Protein AF-A0A6L4NBI7-F1 (afdb_monomer_lite)

Foldseek 3Di:
DDDPPDDPDPVVVVVVVVVVLVVLVVVLVCCQPPDPPHHDPDPVNVVSVVVSVVSVVVVVVPVVDPVVVVVVVVVVVVVVVVVVVVQVVLLVLVVVLVVVVVVVVVVLPVDDDDDDDDPPDPPPDDGDDPVVLVVLLPVLHDAPQLVVQLVVVVVVCVVVPHDCPDSSSSSVSSSVSSVVLVVLLVVCVVPDALLVLVVLVVLVVDVFDFPVVLQVSVVVVCVVVVVPCVPPDSCNNCVSCVVSQQWDDDDRTIHGDSSVVVSNVVCVVSVPDSPGHD

Radius of gyration: 40.5 Å; chains: 1; bounding box: 88×51×112 Å

Secondary structure (DSSP, 8-state):
----------HHHHHHHHHHHHHHHHHHHHHHHHSSSTT---HHHHHHHHHHHHHHHHHHHHTS-HHHHHHHHHHHHHHHHHHHHHHHHHHHHHHHHHHHHHHHHHHT-SS------------------HHHHHHHHHHH---HHHHHHHHHHHHHHHHTT----SHHHHHHHHHHHHHHHHHHHHHHHHH--HHHHHHHHHHHTTT-EEHHHHHHHHHHHHHHTHHHHTT--HHHHHHHHHHTTSEEEETTEEEE-HHHHHHHHHHHHTT--S----

Sequence (278 aa):
MENMENNPKNWFVRILIILFCLGIASMIFFNFFCVEPYGEFKNGIFFLLSILLILVLAESFDNFSIGKIVSIKREIKNKEKENKKLEQRNTELISHIISITNTQTQKQQSTNIFGDYYSDKPNVLQPVNNDTVQELIDRIGNSVVIADIENNIKKELVEKGFDITGETTKVLLRHLAGSQLLLTFEKINIAIFGSQIRLLRLLNSSDGISEEDVSQYYSKVRLQFSEILNSWELGDYLSFLYSSMLIIKQDNNIYITNLGVEYLVWITKNRIKEDKPL

Structure (mmCIF, N/CA/C/O backbone):
data_AF-A0A6L4NBI7-F1
#
_entry.id   AF-A0A6L4NBI7-F1
#
loop_
_atom_site.group_PDB
_atom_site.id
_atom_site.type_symbol
_atom_site.label_atom_id
_atom_site.label_alt_id
_atom_site.label_comp_id
_atom_site.label_asym_id
_atom_site.label_entity_id
_atom_site.label_seq_id
_atom_site.pdbx_PDB_ins_code
_atom_site.Cartn_x
_atom_site.Cartn_y
_atom_site.Cartn_z
_atom_site.occupancy
_atom_site.B_iso_or_equiv
_atom_site.auth_seq_id
_atom_site.auth_comp_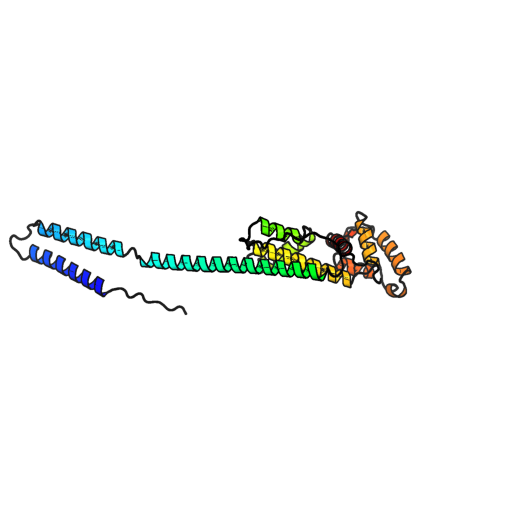id
_atom_site.auth_asym_id
_atom_site.auth_atom_id
_atom_site.pdbx_PDB_model_num
ATOM 1 N N . MET A 1 1 ? -4.385 -5.162 42.323 1.00 37.44 1 MET A N 1
ATOM 2 C CA . MET A 1 1 ? -4.673 -5.088 43.770 1.00 37.44 1 MET A CA 1
ATOM 3 C C . MET A 1 1 ? -5.837 -4.132 43.929 1.00 37.44 1 MET A C 1
ATOM 5 O O . MET A 1 1 ? -5.634 -2.927 43.928 1.00 37.44 1 MET A O 1
ATOM 9 N N . GLU A 1 2 ? -7.054 -4.665 43.893 1.00 33.56 2 GLU A N 1
ATOM 10 C CA . GLU A 1 2 ? -8.288 -3.878 43.881 1.00 33.56 2 GLU A CA 1
ATOM 11 C C . GLU A 1 2 ? -8.908 -3.943 45.280 1.00 33.56 2 GLU A C 1
ATOM 13 O O . GLU A 1 2 ? -9.121 -5.027 45.826 1.00 33.56 2 GLU A O 1
ATOM 18 N N . ASN A 1 3 ? -9.072 -2.771 45.896 1.00 40.22 3 ASN A N 1
ATOM 19 C CA . ASN A 1 3 ? -9.545 -2.606 47.267 1.00 40.22 3 ASN A CA 1
ATOM 20 C C . ASN A 1 3 ? -10.989 -3.106 47.401 1.00 40.22 3 ASN A C 1
ATOM 22 O O . ASN A 1 3 ? -11.902 -2.554 46.789 1.00 40.22 3 ASN A O 1
ATOM 26 N N . MET A 1 4 ? -11.189 -4.125 48.241 1.00 37.78 4 MET A N 1
ATOM 27 C CA . MET A 1 4 ? -12.508 -4.594 48.663 1.00 37.78 4 MET A CA 1
ATOM 28 C C . MET A 1 4 ? -13.178 -3.537 49.550 1.00 37.78 4 MET A C 1
ATOM 30 O O . MET A 1 4 ? -12.840 -3.378 50.723 1.00 37.78 4 MET A O 1
ATOM 34 N N . GLU A 1 5 ? -14.145 -2.818 48.987 1.00 41.00 5 GLU A N 1
ATOM 35 C CA . GLU A 1 5 ? -15.033 -1.922 49.722 1.00 41.00 5 GLU A CA 1
ATOM 36 C C . GLU A 1 5 ? -16.068 -2.777 50.479 1.00 41.00 5 GLU A C 1
ATOM 38 O O . GLU A 1 5 ? -17.069 -3.246 49.932 1.00 41.00 5 GLU A O 1
ATOM 43 N N . ASN A 1 6 ? -15.771 -3.058 51.749 1.00 44.59 6 ASN A N 1
ATOM 44 C CA . ASN A 1 6 ? -16.651 -3.782 52.662 1.00 44.59 6 ASN A CA 1
ATOM 45 C C . ASN A 1 6 ? -17.901 -2.944 52.958 1.00 44.59 6 ASN A C 1
ATOM 47 O O . ASN A 1 6 ? -17.877 -2.051 53.802 1.00 44.59 6 ASN A O 1
ATOM 51 N N . ASN A 1 7 ? -19.011 -3.254 52.288 1.00 47.47 7 ASN A N 1
ATOM 52 C CA . ASN A 1 7 ? -20.326 -2.729 52.642 1.00 47.47 7 ASN A CA 1
ATOM 53 C C . ASN A 1 7 ? -20.710 -3.262 54.041 1.00 47.47 7 ASN A C 1
ATOM 55 O O . ASN A 1 7 ? -20.820 -4.486 54.198 1.00 47.47 7 ASN A O 1
ATOM 59 N N . PRO A 1 8 ? -20.882 -2.413 55.073 1.00 44.66 8 PRO A N 1
ATOM 60 C CA . PRO A 1 8 ? -21.197 -2.892 56.408 1.00 44.66 8 PRO A CA 1
ATOM 61 C C . PRO A 1 8 ? -22.601 -3.498 56.385 1.00 44.66 8 PRO A C 1
ATOM 63 O O . PRO A 1 8 ? -23.610 -2.803 56.300 1.00 44.66 8 PRO A O 1
ATOM 66 N N . LYS A 1 9 ? -22.680 -4.833 56.446 1.00 56.50 9 LYS A N 1
ATOM 67 C CA . LYS A 1 9 ? -23.935 -5.529 56.746 1.00 56.50 9 LYS A CA 1
ATOM 68 C C . LYS A 1 9 ? -24.475 -4.929 58.044 1.00 56.50 9 LYS A C 1
ATOM 70 O O . LYS A 1 9 ? -23.827 -5.066 59.079 1.00 56.50 9 LYS A O 1
ATOM 75 N N . ASN A 1 10 ? -25.652 -4.302 57.995 1.00 63.38 10 ASN A N 1
ATOM 76 C CA . ASN A 1 10 ? -26.334 -3.729 59.159 1.00 63.38 10 ASN A CA 1
ATOM 77 C C . ASN A 1 10 ? -26.850 -4.845 60.084 1.00 63.38 10 ASN A C 1
ATOM 79 O O . ASN A 1 10 ? -28.045 -5.113 60.191 1.00 63.38 10 ASN A O 1
ATOM 83 N N . TRP A 1 11 ? -25.912 -5.530 60.737 1.00 60.50 11 TRP A N 1
ATOM 84 C CA . TRP A 1 11 ? -26.135 -6.647 61.650 1.00 60.50 11 TRP A CA 1
ATOM 85 C C . TRP A 1 11 ? -26.993 -6.222 62.847 1.00 60.50 11 TRP A C 1
ATOM 87 O O . TRP A 1 11 ? -27.793 -7.006 63.338 1.00 60.50 11 TRP A O 1
ATOM 97 N N . PHE A 1 12 ? -26.910 -4.945 63.230 1.00 56.78 12 PHE A N 1
ATOM 98 C CA . PHE A 1 12 ? -27.717 -4.339 64.284 1.00 56.78 12 PHE A CA 1
ATOM 99 C C . PHE A 1 12 ? -29.227 -4.434 64.017 1.00 56.78 12 PHE A C 1
ATOM 101 O O . PHE A 1 12 ? -29.963 -4.944 64.856 1.00 56.78 12 PHE A O 1
ATOM 108 N N . VAL A 1 13 ? -29.687 -4.009 62.834 1.00 64.56 13 VAL A N 1
ATOM 109 C CA . VAL A 1 13 ? -31.120 -4.030 62.480 1.00 64.56 13 VAL A CA 1
ATOM 110 C C . VAL A 1 13 ? -31.623 -5.470 62.389 1.00 64.56 13 VAL A C 1
ATOM 112 O O . VAL A 1 13 ? -32.683 -5.795 62.914 1.00 64.56 13 VAL A O 1
ATOM 115 N N . ARG A 1 14 ? -30.811 -6.364 61.812 1.00 67.25 14 ARG A N 1
ATOM 116 C CA . ARG A 1 14 ? -31.143 -7.791 61.704 1.00 67.25 14 ARG A CA 1
ATOM 117 C C . ARG A 1 14 ? -31.246 -8.478 63.062 1.00 67.25 14 ARG A C 1
ATOM 119 O O . ARG A 1 14 ? -32.161 -9.267 63.266 1.00 67.25 14 ARG A O 1
ATOM 126 N N . ILE A 1 15 ? -30.364 -8.157 64.006 1.00 72.81 15 ILE A N 1
ATOM 127 C CA . ILE A 1 15 ? -30.465 -8.663 65.382 1.00 72.81 15 ILE A CA 1
ATOM 128 C C . ILE A 1 15 ? -31.703 -8.132 66.074 1.00 72.81 15 ILE A C 1
ATOM 130 O O . ILE A 1 15 ? -32.391 -8.903 66.735 1.00 72.81 15 ILE A O 1
ATOM 134 N N . LEU A 1 16 ? -31.990 -6.838 65.923 1.00 68.25 16 LEU A N 1
ATOM 135 C CA . LEU A 1 16 ? -33.144 -6.214 66.558 1.00 68.25 16 LEU A CA 1
ATOM 136 C C . LEU A 1 16 ? -34.450 -6.883 66.099 1.00 68.25 16 LEU A C 1
ATOM 138 O O . LEU A 1 16 ? -35.310 -7.182 66.922 1.00 68.25 16 LEU A O 1
ATOM 142 N N . ILE A 1 17 ? -34.557 -7.191 64.802 1.00 69.75 17 ILE A N 1
ATOM 143 C CA . ILE A 1 17 ? -35.707 -7.890 64.215 1.00 69.75 17 ILE A CA 1
ATOM 144 C C . ILE A 1 17 ? -35.772 -9.351 64.685 1.00 69.75 17 ILE A C 1
ATOM 146 O O . ILE A 1 17 ? -36.840 -9.803 65.088 1.00 69.75 17 ILE A O 1
ATOM 150 N N . ILE A 1 18 ? -34.650 -10.086 64.701 1.00 76.00 18 ILE A N 1
ATOM 151 C CA . ILE A 1 18 ? -34.609 -11.471 65.211 1.00 76.00 18 ILE A CA 1
ATOM 152 C C . ILE A 1 18 ? -35.047 -11.523 66.679 1.00 76.00 18 ILE A C 1
ATOM 154 O O . ILE A 1 18 ? -35.844 -12.383 67.053 1.00 76.00 18 ILE A O 1
ATOM 158 N N . LEU A 1 19 ? -34.564 -10.588 67.499 1.00 77.38 19 LEU A N 1
ATOM 159 C CA . LEU A 1 19 ? -34.913 -10.476 68.913 1.00 77.38 19 LEU A CA 1
ATOM 160 C C . LEU A 1 19 ? -36.401 -10.147 69.093 1.00 77.38 19 LEU A C 1
ATOM 162 O O . LEU A 1 19 ? -37.063 -10.740 69.943 1.00 77.38 19 LEU A O 1
ATOM 166 N N . PHE A 1 20 ? -36.950 -9.269 68.253 1.00 73.25 20 PHE A N 1
ATOM 167 C CA . PHE A 1 20 ? -38.371 -8.932 68.256 1.00 73.25 20 PHE A CA 1
ATOM 168 C C . PHE A 1 20 ? -39.257 -10.123 67.847 1.00 73.25 20 PHE A C 1
ATOM 170 O O . PHE A 1 20 ? -40.235 -10.423 68.531 1.00 73.25 20 PHE A O 1
ATOM 177 N N . CYS A 1 21 ? -38.877 -10.869 66.804 1.00 75.88 21 CYS A N 1
ATOM 178 C CA . CYS A 1 21 ? -39.560 -12.101 66.395 1.00 75.88 21 CYS A CA 1
ATOM 179 C C . CYS A 1 21 ? -39.515 -13.179 67.490 1.00 75.88 21 CYS A C 1
ATOM 181 O O . CYS A 1 21 ? -40.529 -13.825 67.755 1.00 75.88 21 CYS A O 1
ATOM 183 N N . LEU A 1 22 ? -38.372 -13.342 68.166 1.00 81.31 22 LEU A N 1
ATOM 184 C CA . LEU A 1 22 ? -38.234 -14.222 69.334 1.00 81.31 22 LEU A CA 1
ATOM 185 C C . LEU A 1 22 ? -39.155 -13.793 70.483 1.00 81.31 22 LEU A C 1
ATOM 187 O O . LEU A 1 22 ? -39.782 -14.644 71.110 1.00 81.31 22 LEU A O 1
ATOM 191 N N . GLY A 1 23 ? -39.281 -12.488 70.730 1.00 77.25 23 GLY A N 1
ATOM 192 C CA . GLY A 1 23 ? -40.196 -11.935 71.730 1.00 77.25 23 GLY A CA 1
ATOM 193 C C . GLY A 1 23 ? -41.664 -12.240 71.422 1.00 77.25 23 GLY A C 1
ATOM 194 O O . GLY A 1 23 ? -42.388 -12.710 72.297 1.00 77.25 23 GLY A O 1
ATOM 195 N N . ILE A 1 24 ? -42.088 -12.051 70.169 1.00 77.12 24 ILE A N 1
ATOM 196 C CA . ILE A 1 24 ? -43.448 -12.371 69.704 1.00 77.12 24 ILE A CA 1
ATOM 197 C C . ILE A 1 24 ? -43.722 -13.876 69.825 1.00 77.12 24 ILE A C 1
ATOM 199 O O . ILE A 1 24 ? -44.752 -14.268 70.371 1.00 77.12 24 ILE A O 1
ATOM 203 N N . ALA A 1 25 ? -42.796 -14.729 69.379 1.00 79.06 25 ALA A N 1
ATOM 204 C CA . ALA A 1 25 ? -42.935 -16.181 69.486 1.00 79.06 25 ALA A CA 1
ATOM 205 C C . ALA A 1 25 ? -43.009 -16.650 70.951 1.00 79.06 25 ALA A C 1
ATOM 207 O O . ALA A 1 25 ? -43.851 -17.481 71.290 1.00 79.06 25 ALA A O 1
ATOM 208 N N . SER A 1 26 ? -42.182 -16.073 71.828 1.00 80.56 26 SER A N 1
ATOM 209 C CA . SER A 1 26 ? -42.206 -16.329 73.272 1.00 80.56 26 SER A CA 1
ATOM 210 C C . SER A 1 26 ? -43.532 -15.895 73.909 1.00 80.56 26 SER A C 1
ATOM 212 O O . SER A 1 26 ? -44.104 -16.628 74.712 1.00 80.56 26 SER A O 1
ATOM 214 N N . MET A 1 27 ? -44.083 -14.750 73.496 1.00 73.31 27 MET A N 1
ATOM 215 C CA . MET A 1 27 ? -45.377 -14.257 73.976 1.00 73.31 27 MET A CA 1
ATOM 216 C C . MET A 1 27 ? -46.539 -15.164 73.545 1.00 73.31 27 MET A C 1
ATOM 218 O O . MET A 1 27 ? -47.430 -15.433 74.351 1.00 73.31 27 MET A O 1
ATOM 222 N N . ILE A 1 28 ? -46.516 -15.677 72.308 1.00 75.56 28 ILE A N 1
ATOM 223 C CA . ILE A 1 28 ? -47.482 -16.682 71.831 1.00 75.56 28 ILE A CA 1
ATOM 224 C C . ILE A 1 28 ? -47.342 -17.971 72.649 1.00 75.56 28 ILE A C 1
ATOM 226 O O . ILE A 1 28 ? -48.344 -18.504 73.117 1.00 75.56 28 ILE A O 1
ATOM 230 N N . PHE A 1 29 ? -46.111 -18.447 72.863 1.00 77.31 29 PHE A N 1
ATOM 231 C CA . PHE A 1 29 ? -45.833 -19.664 73.626 1.00 77.31 29 PHE A CA 1
ATOM 232 C C . PHE A 1 29 ? -46.322 -19.558 75.078 1.00 77.31 29 PHE A C 1
ATOM 234 O O . PHE A 1 29 ? -47.023 -20.443 75.561 1.00 77.31 29 PHE A O 1
ATOM 241 N N . PHE A 1 30 ? -46.026 -18.448 75.758 1.00 75.12 30 PHE A N 1
ATOM 242 C CA . PHE A 1 30 ? -46.463 -18.210 77.134 1.00 75.12 30 PHE A CA 1
ATOM 243 C C . PHE A 1 30 ? -47.991 -18.115 77.250 1.00 75.12 30 PHE A C 1
ATOM 245 O O . PHE A 1 30 ? -48.577 -18.695 78.161 1.00 75.12 30 PHE A O 1
ATOM 252 N N . ASN A 1 31 ? -48.651 -17.435 76.307 1.00 71.69 31 ASN A N 1
ATOM 253 C CA . ASN A 1 31 ? -50.113 -17.336 76.277 1.00 71.69 31 ASN A CA 1
ATOM 254 C C . ASN A 1 31 ? -50.770 -18.708 76.042 1.00 71.69 31 ASN A C 1
ATOM 256 O O . ASN A 1 31 ? -51.773 -19.022 76.670 1.00 71.69 31 ASN A O 1
ATOM 260 N N . PHE A 1 32 ? -50.171 -19.551 75.197 1.00 71.88 32 PHE A N 1
ATOM 261 C CA . PHE A 1 32 ? -50.716 -20.867 74.864 1.00 71.88 32 PHE A CA 1
ATOM 262 C C . PHE A 1 32 ? -50.526 -21.916 75.977 1.00 71.88 32 PHE A C 1
ATOM 264 O O . PHE A 1 32 ? -51.411 -22.744 76.184 1.00 71.88 32 PHE A O 1
ATOM 271 N N . PHE A 1 33 ? -49.393 -21.891 76.695 1.00 70.19 33 PHE A N 1
ATOM 272 C CA . PHE A 1 33 ? -49.036 -22.917 77.690 1.00 70.19 33 PHE A CA 1
ATOM 273 C C . PHE A 1 33 ? -49.269 -22.523 79.157 1.00 70.19 33 PHE A C 1
ATOM 275 O O . PHE A 1 33 ? -49.427 -23.416 79.985 1.00 70.19 33 PHE A O 1
ATOM 282 N N . CYS A 1 34 ? -49.276 -21.233 79.513 1.00 67.19 34 CYS A N 1
ATOM 283 C CA . CYS A 1 34 ? -49.300 -20.801 80.921 1.00 67.19 34 CYS A CA 1
ATOM 284 C C . CYS A 1 34 ? -50.599 -20.108 81.364 1.00 67.19 34 CYS A C 1
ATOM 286 O O . CYS A 1 34 ? -50.717 -19.782 82.543 1.00 67.19 34 CYS A O 1
ATOM 288 N N . VAL A 1 35 ? -51.562 -19.877 80.465 1.00 67.00 35 VAL A N 1
ATOM 289 C CA . VAL A 1 35 ? -52.796 -19.132 80.770 1.00 67.00 35 VAL A CA 1
ATOM 290 C C . VAL A 1 35 ? -54.026 -20.008 80.509 1.00 67.00 35 VAL A C 1
ATOM 292 O O . VAL A 1 35 ? -54.205 -20.510 79.404 1.00 67.00 35 VAL A O 1
ATOM 295 N N . GLU A 1 36 ? -54.887 -20.182 81.518 1.00 58.25 36 GLU A N 1
ATOM 296 C CA . GLU A 1 36 ? -56.183 -20.863 81.374 1.00 58.25 36 GLU A CA 1
ATOM 297 C C . GLU A 1 36 ? -57.192 -19.991 80.586 1.00 58.25 36 GLU A C 1
ATOM 299 O O . GLU A 1 36 ? -57.248 -18.773 80.800 1.00 58.25 36 GLU A O 1
ATOM 304 N N . PRO A 1 37 ? -58.033 -20.562 79.700 1.00 56.81 37 PRO A N 1
ATOM 305 C CA . PRO A 1 37 ? -58.093 -21.966 79.297 1.00 56.81 37 PRO A CA 1
ATOM 306 C C . PRO A 1 37 ? -56.953 -22.337 78.338 1.00 56.81 37 PRO A C 1
ATOM 308 O O . PRO A 1 37 ? -56.681 -21.643 77.357 1.00 56.81 37 PRO A O 1
ATOM 311 N N . TYR A 1 38 ? -56.303 -23.463 78.628 1.00 59.66 38 TYR A N 1
ATOM 312 C CA . TYR A 1 38 ? -55.180 -23.969 77.849 1.00 59.66 38 TYR A CA 1
ATOM 313 C C . TYR A 1 38 ? -55.605 -24.276 76.406 1.00 59.66 38 TYR A C 1
ATOM 315 O O . TYR A 1 38 ? -56.534 -25.049 76.174 1.00 59.66 38 TYR A O 1
ATOM 323 N N . GLY A 1 39 ? -54.899 -23.697 75.433 1.00 59.41 39 GLY A N 1
ATOM 324 C CA . GLY A 1 39 ? -55.040 -24.055 74.020 1.00 59.41 39 GLY A CA 1
ATOM 325 C C . GLY A 1 39 ? -56.206 -23.423 73.247 1.00 59.41 39 GLY A C 1
ATOM 326 O O . GLY A 1 39 ? -56.445 -23.829 72.109 1.00 59.41 39 GLY A O 1
ATOM 327 N N . GLU A 1 40 ? -56.919 -22.427 73.784 1.00 63.81 40 GLU A N 1
ATOM 328 C CA . GLU A 1 40 ? -57.908 -21.692 72.982 1.00 63.81 40 GLU A CA 1
ATOM 329 C C . GLU A 1 40 ? -57.230 -20.719 72.004 1.00 63.81 40 GLU A C 1
ATOM 331 O O . GLU A 1 40 ? -56.538 -19.774 72.396 1.00 63.81 40 GLU A O 1
ATOM 336 N N . PHE A 1 41 ? -57.478 -20.907 70.704 1.00 65.38 41 PHE A N 1
ATOM 337 C CA . PHE A 1 41 ? -57.068 -19.970 69.657 1.00 65.38 41 PHE A CA 1
ATOM 338 C C . PHE A 1 41 ? -57.877 -18.671 69.747 1.00 65.38 41 PHE A C 1
ATOM 340 O O . PHE A 1 41 ? -58.843 -18.455 69.018 1.00 65.38 41 PHE A O 1
ATOM 347 N N . LYS A 1 42 ? -57.477 -17.773 70.648 1.00 72.38 42 LYS A N 1
ATOM 348 C CA . LYS A 1 42 ? -58.037 -16.419 70.718 1.00 72.38 42 LYS A CA 1
ATOM 349 C C . LYS A 1 42 ? -57.666 -15.642 69.451 1.00 72.38 42 LYS A C 1
ATOM 351 O O . LYS A 1 42 ? -56.530 -15.723 68.981 1.00 72.38 42 LYS A O 1
ATOM 356 N N . ASN A 1 43 ? -58.582 -14.805 68.953 1.00 72.31 43 ASN A N 1
ATOM 357 C CA . ASN A 1 43 ? -58.372 -13.955 67.765 1.00 72.31 43 ASN A CA 1
ATOM 358 C C . ASN A 1 43 ? -57.060 -13.141 67.804 1.00 72.31 43 ASN A C 1
ATOM 360 O O . ASN A 1 43 ? -56.471 -12.867 66.759 1.00 72.31 43 ASN A O 1
ATOM 364 N N . GLY A 1 44 ? -56.563 -12.791 68.997 1.00 75.75 44 GLY A N 1
ATOM 365 C CA . GLY A 1 44 ? -55.284 -12.093 69.165 1.00 75.75 44 GLY A CA 1
ATOM 366 C C . GLY A 1 44 ? -54.059 -12.878 68.673 1.00 75.75 44 GLY A C 1
ATOM 367 O O . GLY A 1 44 ? -53.125 -12.270 68.155 1.00 75.75 44 GLY A O 1
ATOM 368 N N . ILE A 1 45 ? -54.067 -14.215 68.759 1.00 76.50 45 ILE A N 1
ATOM 369 C CA . ILE A 1 45 ? -52.962 -15.067 68.282 1.00 76.50 45 ILE A CA 1
ATOM 370 C C . ILE A 1 45 ? -52.907 -15.055 66.747 1.00 76.50 45 ILE A C 1
ATOM 372 O O . ILE A 1 45 ? -51.825 -14.944 66.173 1.00 76.50 45 ILE A O 1
ATOM 376 N N . PHE A 1 46 ? -54.065 -15.086 66.075 1.00 77.44 46 PHE A N 1
ATOM 377 C CA . PHE A 1 46 ? -54.151 -15.010 64.611 1.00 77.44 46 PHE A CA 1
ATOM 378 C C . PHE A 1 46 ? -53.633 -13.669 64.068 1.00 77.44 46 PHE A C 1
ATOM 380 O O . PHE A 1 46 ? -52.916 -13.627 63.064 1.00 77.44 46 PHE A O 1
ATOM 387 N N . PHE A 1 47 ? -53.942 -12.572 64.766 1.00 78.12 47 PHE A N 1
ATOM 388 C CA . PHE A 1 47 ? -53.422 -11.246 64.435 1.00 78.12 47 PHE A CA 1
ATOM 389 C C . PHE A 1 47 ? -51.893 -11.181 64.580 1.00 78.12 47 PHE A C 1
ATOM 391 O O . PHE A 1 47 ? -51.209 -10.703 63.675 1.00 78.12 47 PHE A O 1
ATOM 398 N N . LEU A 1 48 ? -51.341 -11.741 65.665 1.00 76.75 48 LEU A N 1
ATOM 399 C CA . LEU A 1 48 ? -49.891 -11.815 65.881 1.00 76.75 48 LEU A CA 1
ATOM 400 C C . LEU A 1 48 ? -49.176 -12.625 64.787 1.00 76.75 48 LEU A C 1
ATOM 402 O O . LEU A 1 48 ? -48.126 -12.216 64.294 1.00 76.75 48 LEU A O 1
ATOM 406 N N . LEU A 1 49 ? -49.754 -13.760 64.387 1.00 77.31 49 LEU A N 1
ATOM 407 C CA . LEU A 1 49 ? -49.176 -14.650 63.377 1.00 77.31 49 LEU A CA 1
ATOM 408 C C . LEU A 1 49 ? -49.224 -14.026 61.971 1.00 77.31 49 LEU A C 1
ATOM 410 O O . LEU A 1 49 ? -48.281 -14.174 61.195 1.00 77.31 49 LEU A O 1
ATOM 414 N N . SER A 1 50 ? -50.274 -13.252 61.677 1.00 78.44 50 SER A N 1
ATOM 415 C CA . SER A 1 50 ? -50.386 -12.465 60.440 1.00 78.44 50 SER A CA 1
ATOM 416 C C . SER A 1 50 ? -49.345 -11.344 60.377 1.00 78.44 50 SER A C 1
ATOM 418 O O . SER A 1 50 ? -48.722 -11.145 59.336 1.00 78.44 50 SER A O 1
ATOM 420 N N . ILE A 1 51 ? -49.094 -10.652 61.496 1.00 78.88 51 ILE A N 1
ATOM 421 C CA . ILE A 1 51 ? -48.024 -9.647 61.588 1.00 78.88 51 ILE A CA 1
ATOM 422 C C . ILE A 1 51 ? -46.654 -10.294 61.369 1.00 78.88 51 ILE A C 1
ATOM 424 O O . ILE A 1 51 ? -45.863 -9.763 60.594 1.00 78.88 51 ILE A O 1
ATOM 428 N N . LEU A 1 52 ? -46.385 -11.448 61.990 1.00 79.56 52 LEU A N 1
ATOM 429 C CA . LEU A 1 52 ? -45.131 -12.187 61.809 1.00 79.56 52 LEU A CA 1
ATOM 430 C C . LEU A 1 52 ? -44.903 -12.553 60.333 1.00 79.56 52 LEU A C 1
ATOM 432 O O . LEU A 1 52 ? -43.808 -12.351 59.810 1.00 79.56 52 LEU A O 1
ATOM 436 N N . LEU A 1 53 ? -45.942 -13.042 59.649 1.00 77.56 53 LEU A N 1
ATOM 437 C CA . LEU A 1 53 ? -45.885 -13.391 58.229 1.00 77.56 53 LEU A CA 1
ATOM 438 C C . LEU A 1 53 ? -45.546 -12.170 57.358 1.00 77.56 53 LEU A C 1
ATOM 440 O O . LEU A 1 53 ? -44.657 -12.247 56.511 1.00 77.56 53 LEU A O 1
ATOM 444 N N . ILE A 1 54 ? -46.217 -11.036 57.593 1.00 79.88 54 ILE A N 1
ATOM 445 C CA . ILE A 1 54 ? -45.966 -9.776 56.874 1.00 79.88 54 ILE A CA 1
ATOM 446 C C . ILE A 1 54 ? -44.525 -9.297 57.099 1.00 79.88 54 ILE A C 1
ATOM 448 O O . ILE A 1 54 ? -43.877 -8.841 56.160 1.00 79.88 54 ILE A O 1
ATOM 452 N N . LEU A 1 55 ? -43.997 -9.445 58.315 1.00 73.19 55 LEU A N 1
ATOM 453 C CA . LEU A 1 55 ? -42.634 -9.043 58.675 1.00 73.19 55 LEU A CA 1
ATOM 454 C C . LEU A 1 55 ? -41.570 -9.905 57.976 1.00 73.19 55 LEU A C 1
ATOM 456 O O . LEU A 1 55 ? -40.587 -9.380 57.456 1.00 73.19 55 LEU A O 1
ATOM 460 N N . VAL A 1 56 ? -41.793 -11.220 57.905 1.00 72.44 56 VAL A N 1
ATOM 461 C CA . VAL A 1 56 ? -40.919 -12.151 57.170 1.00 72.44 56 VAL A CA 1
ATOM 462 C C . VAL A 1 56 ? -40.951 -11.865 55.664 1.00 72.44 56 VAL A C 1
ATOM 464 O O . VAL A 1 56 ? -39.907 -11.864 55.010 1.00 72.44 56 VAL A O 1
ATOM 467 N N . LEU A 1 57 ? -42.133 -11.573 55.113 1.00 67.25 57 LEU A N 1
ATOM 468 C CA . LEU A 1 57 ? -42.288 -11.159 53.718 1.00 67.25 57 LEU A CA 1
ATOM 469 C C . LEU A 1 57 ? -41.554 -9.840 53.440 1.00 67.25 57 LEU A C 1
ATOM 471 O O . LEU A 1 57 ? -40.842 -9.756 52.440 1.00 67.25 57 LEU A O 1
ATOM 475 N N . ALA A 1 58 ? -41.648 -8.850 54.330 1.00 69.94 58 ALA A N 1
ATOM 476 C CA . ALA A 1 58 ? -40.955 -7.570 54.186 1.00 69.94 58 ALA A CA 1
ATOM 477 C C . ALA A 1 58 ? -39.420 -7.729 54.111 1.00 69.94 58 ALA A C 1
ATOM 479 O O . ALA A 1 58 ? -38.800 -7.169 53.209 1.00 69.94 58 ALA A O 1
ATOM 480 N N . GLU A 1 59 ? -38.813 -8.571 54.959 1.00 66.94 59 GLU A N 1
ATOM 481 C CA . GLU A 1 59 ? -37.367 -8.868 54.892 1.00 66.94 59 GLU A CA 1
ATOM 482 C C . GLU A 1 59 ? -36.986 -9.575 53.577 1.00 66.94 59 GLU A C 1
ATOM 484 O O . GLU A 1 59 ? -35.931 -9.312 52.994 1.00 66.94 59 GLU A O 1
ATOM 489 N N . SER A 1 60 ? -37.849 -10.465 53.072 1.00 62.81 60 SER A N 1
ATOM 490 C CA . SER A 1 60 ? -37.593 -11.169 51.808 1.00 62.81 60 SER A CA 1
ATOM 491 C C . SER A 1 60 ? -37.597 -10.232 50.591 1.00 62.81 60 SER A C 1
ATOM 493 O O . SER A 1 60 ? -36.823 -10.450 49.655 1.00 62.81 60 SER A O 1
ATOM 495 N N . PHE A 1 61 ? -38.402 -9.162 50.628 1.00 57.34 61 PHE A N 1
ATOM 496 C CA . PHE A 1 61 ? -38.477 -8.148 49.574 1.00 57.34 61 PHE A CA 1
ATOM 497 C C . PHE A 1 61 ? -37.299 -7.162 49.614 1.00 57.34 61 PHE A C 1
ATOM 499 O O . PHE A 1 61 ? -36.740 -6.857 48.560 1.00 57.34 61 PHE A O 1
ATOM 506 N N . ASP A 1 62 ? -36.839 -6.738 50.796 1.00 58.19 62 ASP A N 1
ATOM 507 C CA . ASP A 1 62 ? -35.658 -5.861 50.930 1.00 58.19 62 ASP A CA 1
ATOM 508 C C . ASP A 1 62 ? -34.345 -6.550 50.503 1.00 58.19 62 ASP A C 1
ATOM 510 O O . ASP A 1 62 ? -33.365 -5.901 50.117 1.00 58.19 62 ASP A O 1
ATOM 514 N N . ASN A 1 63 ? -34.326 -7.887 50.483 1.00 54.25 63 ASN A N 1
ATOM 515 C CA . ASN A 1 63 ? -33.203 -8.674 49.976 1.00 54.25 63 ASN A CA 1
ATOM 516 C C . ASN A 1 63 ? -33.094 -8.651 48.432 1.00 54.25 63 ASN A C 1
ATOM 518 O O . ASN A 1 63 ? -32.075 -9.077 47.874 1.00 54.25 63 ASN A O 1
ATOM 522 N N . PHE A 1 64 ? -34.083 -8.084 47.722 1.00 52.78 64 PHE A N 1
ATOM 523 C CA . PHE A 1 64 ? -33.990 -7.717 46.304 1.00 52.78 64 PHE A CA 1
ATOM 524 C C . PHE A 1 64 ? -33.182 -6.414 46.158 1.00 52.78 64 PHE A C 1
ATOM 526 O O . PHE A 1 64 ? -33.647 -5.350 45.769 1.00 52.78 64 PHE A O 1
ATOM 533 N N . SER A 1 65 ? -31.921 -6.525 46.566 1.00 58.75 65 SER A N 1
ATOM 534 C CA . SER A 1 65 ? -30.941 -5.469 46.810 1.00 58.75 65 SER A CA 1
ATOM 535 C C . SER A 1 65 ? -30.959 -4.292 45.817 1.00 58.75 65 SER A C 1
ATOM 537 O O . SER A 1 65 ? -30.372 -4.355 44.736 1.00 58.75 65 SER A O 1
ATOM 539 N N . ILE A 1 66 ? -31.497 -3.156 46.269 1.00 58.97 66 ILE A N 1
ATOM 540 C CA . ILE A 1 66 ? -31.354 -1.815 45.666 1.00 58.97 66 ILE A CA 1
ATOM 541 C C . ILE A 1 66 ? -29.887 -1.508 45.296 1.00 58.97 66 ILE A C 1
ATOM 543 O O . ILE A 1 66 ? -29.608 -0.869 44.281 1.00 58.97 66 ILE A O 1
ATOM 547 N N . GLY A 1 67 ? -28.926 -2.042 46.059 1.00 62.78 67 GLY A N 1
ATOM 548 C CA . GLY A 1 67 ? -27.492 -1.932 45.777 1.00 62.78 67 GLY A CA 1
ATOM 549 C C . GLY A 1 67 ? -27.053 -2.516 44.426 1.00 62.78 67 GLY A C 1
ATOM 550 O O . GLY A 1 67 ? -26.202 -1.915 43.775 1.00 62.78 67 GLY A O 1
ATOM 551 N N . LYS A 1 68 ? -27.661 -3.619 43.954 1.00 63.47 68 LYS A N 1
ATOM 552 C CA . LYS A 1 68 ? -27.360 -4.187 42.624 1.00 63.47 68 LYS A CA 1
ATOM 553 C C . LYS A 1 68 ? -27.826 -3.264 41.499 1.00 63.47 68 LYS A C 1
ATOM 555 O O . LYS A 1 68 ? -27.142 -3.117 40.494 1.00 63.47 68 LYS A O 1
ATOM 560 N N . ILE A 1 69 ? -28.963 -2.593 41.677 1.00 71.06 69 ILE A N 1
ATOM 561 C CA . ILE A 1 69 ? -29.486 -1.633 40.694 1.00 71.06 69 ILE A CA 1
ATOM 562 C C . ILE A 1 69 ? -28.562 -0.410 40.613 1.00 71.06 69 ILE A C 1
ATOM 564 O O . ILE A 1 69 ? -28.237 0.060 39.523 1.00 71.06 69 ILE A O 1
ATOM 568 N N . VAL A 1 70 ? -28.080 0.080 41.760 1.00 74.12 70 VAL A N 1
ATOM 569 C CA . VAL A 1 70 ? -27.135 1.206 41.820 1.00 74.12 70 VAL A CA 1
ATOM 570 C C . VAL A 1 70 ? -25.774 0.836 41.221 1.00 74.12 70 VAL A C 1
ATOM 572 O O . VAL A 1 70 ? -25.210 1.637 40.472 1.00 74.12 70 VAL A O 1
ATOM 575 N N . SER A 1 71 ? -25.256 -0.367 41.490 1.00 77.31 71 SER A N 1
ATOM 576 C CA . SER A 1 71 ? -23.977 -0.817 40.927 1.00 77.31 71 SER A CA 1
ATOM 577 C C . SER A 1 71 ? -24.054 -0.997 39.411 1.00 77.31 71 SER A C 1
ATOM 579 O O . SER A 1 71 ? -23.188 -0.488 38.704 1.00 77.31 71 SER A O 1
ATOM 581 N N . ILE A 1 72 ? -25.125 -1.612 38.899 1.00 80.12 72 ILE A N 1
ATOM 582 C CA . ILE A 1 72 ? -25.369 -1.756 37.455 1.00 80.12 72 ILE A CA 1
ATOM 583 C C . ILE A 1 72 ? -25.481 -0.378 36.795 1.00 80.12 72 ILE A C 1
ATOM 585 O O . ILE A 1 72 ? -24.856 -0.127 35.767 1.00 80.12 72 ILE A O 1
ATOM 589 N N . LYS A 1 73 ? -26.209 0.563 37.409 1.00 78.38 73 LYS A N 1
ATOM 590 C CA . LYS A 1 73 ? -26.328 1.935 36.895 1.00 78.38 73 LYS A CA 1
ATOM 591 C C . LYS A 1 73 ? -24.972 2.645 36.825 1.00 78.38 73 LYS A C 1
ATOM 593 O O . LYS A 1 73 ? -24.713 3.381 35.873 1.00 78.38 73 LYS A O 1
ATOM 598 N N . ARG A 1 74 ? -24.099 2.428 37.815 1.00 82.88 74 ARG A N 1
ATOM 599 C CA . ARG A 1 74 ? -22.732 2.971 37.825 1.00 82.88 74 ARG A CA 1
ATOM 600 C C . ARG A 1 74 ? -21.864 2.329 36.740 1.00 82.88 74 ARG A C 1
ATOM 602 O O . ARG A 1 74 ? -21.145 3.053 36.057 1.00 82.88 74 ARG A O 1
ATOM 609 N N . GLU A 1 75 ? -21.960 1.015 36.549 1.00 88.00 75 GLU A N 1
ATOM 610 C CA . GLU A 1 75 ? -21.219 0.293 35.508 1.00 88.00 75 GLU A CA 1
ATOM 611 C C . GLU A 1 75 ? -21.644 0.729 34.099 1.00 88.00 75 GLU A C 1
ATOM 613 O O . GLU A 1 75 ? -20.789 1.048 33.275 1.00 88.00 75 GLU A O 1
ATOM 618 N N . ILE A 1 76 ? -22.952 0.850 33.846 1.00 85.94 76 ILE A N 1
ATOM 619 C CA . ILE A 1 76 ? -23.492 1.354 32.574 1.00 85.94 76 ILE A CA 1
ATOM 620 C C . ILE A 1 76 ? -22.979 2.770 32.298 1.00 85.94 76 ILE A C 1
ATOM 622 O O . ILE A 1 76 ? -22.487 3.041 31.206 1.00 85.94 76 ILE A O 1
ATOM 626 N N . LYS A 1 77 ? -23.016 3.662 33.297 1.00 90.81 77 LYS A N 1
ATOM 627 C CA . LYS A 1 77 ? -22.522 5.039 33.150 1.00 90.81 77 LYS A CA 1
ATOM 628 C C . LYS A 1 77 ? -21.020 5.093 32.845 1.00 90.81 77 LYS A C 1
ATOM 630 O O . LYS A 1 77 ? -20.580 5.939 32.069 1.00 90.81 77 LYS A O 1
ATOM 635 N N . ASN A 1 78 ? -20.233 4.207 33.454 1.00 90.50 78 ASN A N 1
ATOM 636 C CA . ASN A 1 78 ? -18.802 4.107 33.176 1.00 90.50 78 ASN A CA 1
ATOM 637 C C . ASN A 1 78 ? -18.543 3.601 31.750 1.00 90.50 78 ASN A C 1
ATOM 639 O O . ASN A 1 78 ? -17.769 4.234 31.033 1.00 90.50 78 ASN A O 1
ATOM 643 N N . LYS A 1 79 ? -19.235 2.538 31.314 1.00 89.81 79 LYS A N 1
ATOM 644 C CA . LYS A 1 79 ? -19.130 2.015 29.941 1.00 89.81 79 LYS A CA 1
ATOM 645 C C . LYS A 1 79 ? -19.567 3.042 28.897 1.00 89.81 79 LYS A C 1
ATOM 647 O O . LYS A 1 79 ? -18.892 3.205 27.888 1.00 89.81 79 LYS A O 1
ATOM 652 N N . GLU A 1 80 ? -20.636 3.795 29.153 1.00 89.31 80 GLU A N 1
ATOM 653 C CA . GLU A 1 80 ? -21.078 4.874 28.259 1.00 89.31 80 GLU A CA 1
ATOM 654 C C . GLU A 1 80 ? -20.011 5.975 28.133 1.00 89.31 80 GLU A C 1
ATOM 656 O O . GLU A 1 80 ? -19.747 6.478 27.040 1.00 89.31 80 GLU A O 1
ATOM 661 N N . LYS A 1 81 ? -19.348 6.329 29.242 1.00 90.44 81 LYS A N 1
ATOM 662 C CA . LYS A 1 81 ? -18.258 7.313 29.244 1.00 90.44 81 LYS A CA 1
ATOM 663 C C . LYS A 1 81 ? -17.032 6.819 28.472 1.00 90.44 81 LYS A C 1
ATOM 665 O O . LYS A 1 81 ? -16.423 7.608 27.750 1.00 90.44 81 LYS A O 1
ATOM 670 N N . GLU A 1 82 ? -16.659 5.550 28.624 1.00 84.56 82 GLU A N 1
ATOM 671 C CA . GLU A 1 82 ? -15.579 4.949 27.834 1.00 84.56 82 GLU A CA 1
ATOM 672 C C . GLU A 1 82 ? -15.922 4.915 26.348 1.00 84.56 82 GLU A C 1
ATOM 674 O O . GLU A 1 82 ? -15.088 5.316 25.539 1.00 84.56 82 GLU A O 1
ATOM 679 N N . ASN A 1 83 ? -17.153 4.545 25.992 1.00 82.44 83 ASN A N 1
ATOM 680 C CA . ASN A 1 83 ? -17.580 4.501 24.598 1.00 82.44 83 ASN A CA 1
ATOM 681 C C . ASN A 1 83 ? -17.539 5.895 23.947 1.00 82.44 83 ASN A C 1
ATOM 683 O O . ASN A 1 83 ? -16.923 6.068 22.901 1.00 82.44 83 ASN A O 1
ATOM 687 N N . LYS A 1 84 ? -18.047 6.932 24.632 1.00 82.62 84 LYS A N 1
ATOM 688 C CA . LYS A 1 84 ? -17.921 8.330 24.171 1.00 82.62 84 LYS A CA 1
ATOM 689 C C . LYS A 1 84 ? -16.467 8.768 23.994 1.00 82.62 84 LYS A C 1
ATOM 691 O O . LYS A 1 84 ? -16.142 9.485 23.053 1.00 82.62 84 LYS A O 1
ATOM 696 N N . LYS A 1 85 ? -15.568 8.344 24.889 1.00 84.00 85 LYS A N 1
ATOM 697 C CA . LYS A 1 85 ? -14.132 8.648 24.777 1.00 84.00 85 LYS A CA 1
ATOM 698 C C . LYS A 1 85 ? -13.497 7.948 23.572 1.00 84.00 85 LYS A C 1
ATOM 700 O O . LYS A 1 85 ? -12.611 8.524 22.942 1.00 84.00 85 LYS A O 1
ATOM 705 N N . LEU A 1 86 ? -13.921 6.723 23.264 1.00 76.69 86 LEU A N 1
ATOM 706 C CA . LEU A 1 86 ? -13.484 5.993 22.074 1.00 76.69 86 LEU A CA 1
ATOM 707 C C . LEU A 1 86 ? -13.982 6.671 20.795 1.00 76.69 86 LEU A C 1
ATOM 709 O O . LEU A 1 86 ? -13.171 6.918 19.908 1.00 76.69 86 LEU A O 1
ATOM 713 N N . GLU A 1 87 ? -15.257 7.058 20.728 1.00 72.94 87 GLU A N 1
ATOM 714 C CA . GLU A 1 87 ? -15.827 7.816 19.603 1.00 72.94 87 GLU A CA 1
ATOM 715 C C . GLU A 1 87 ? -15.110 9.156 19.379 1.00 72.94 87 GLU A C 1
ATOM 717 O O . GLU A 1 87 ? -14.794 9.523 18.244 1.00 72.94 87 GLU A O 1
ATOM 722 N N . GLN A 1 88 ? -14.777 9.868 20.458 1.00 75.31 88 GLN A N 1
ATOM 723 C CA . GLN A 1 88 ? -14.022 11.114 20.365 1.00 75.31 88 GLN A CA 1
ATOM 724 C C . GLN A 1 88 ? -12.609 10.883 19.807 1.00 75.31 88 GLN A C 1
ATOM 726 O O . GLN A 1 88 ? -12.219 11.544 18.849 1.00 75.31 88 GLN A O 1
ATOM 731 N N . ARG A 1 89 ? -11.853 9.920 20.357 1.00 71.50 89 ARG A N 1
ATOM 732 C CA . ARG A 1 89 ? -10.504 9.578 19.863 1.00 71.50 89 ARG A CA 1
ATOM 733 C C . ARG A 1 89 ? -10.519 9.128 18.408 1.00 71.50 89 ARG A C 1
ATOM 735 O O . ARG A 1 89 ? -9.616 9.455 17.652 1.00 71.50 89 ARG A O 1
ATOM 742 N N . ASN A 1 90 ? -11.540 8.376 18.027 1.00 69.75 90 ASN A N 1
ATOM 743 C CA . ASN A 1 90 ? -11.770 7.949 16.659 1.00 69.75 90 ASN A CA 1
ATOM 744 C C . ASN A 1 90 ? -11.939 9.164 15.722 1.00 69.75 90 ASN A C 1
ATOM 746 O O . ASN A 1 90 ? -11.235 9.283 14.720 1.00 69.75 90 ASN A O 1
ATOM 750 N N . THR A 1 91 ? -12.779 10.122 16.116 1.00 67.06 91 THR A N 1
ATOM 751 C CA . THR A 1 91 ? -12.985 11.377 15.375 1.00 67.06 91 THR A CA 1
ATOM 752 C C . THR A 1 91 ? -11.698 12.210 15.281 1.00 67.06 91 THR A C 1
ATOM 754 O O . THR A 1 91 ? -11.378 12.747 14.221 1.00 67.06 91 THR A O 1
ATOM 757 N N . GLU A 1 92 ? -10.926 12.295 16.369 1.00 68.94 92 GLU A N 1
ATOM 758 C CA . GLU A 1 92 ? -9.621 12.975 16.401 1.00 68.94 92 GLU A CA 1
ATOM 759 C C . GLU A 1 92 ? -8.592 12.308 15.475 1.00 68.94 92 GLU A C 1
ATOM 761 O O . GLU A 1 92 ? -7.876 12.994 14.750 1.00 68.94 92 GLU A O 1
ATOM 766 N N . LEU A 1 93 ? -8.537 10.974 15.439 1.00 69.06 93 LEU A N 1
ATOM 767 C CA . LEU A 1 93 ? -7.654 10.252 14.521 1.00 69.06 93 LEU A CA 1
ATOM 768 C C . LEU A 1 93 ? -8.019 10.534 13.063 1.00 69.06 93 LEU A C 1
ATOM 770 O O . LEU A 1 93 ? -7.132 10.817 12.261 1.00 69.06 93 LEU A O 1
ATOM 774 N N . ILE A 1 94 ? -9.308 10.520 12.722 1.00 64.81 94 ILE A N 1
ATOM 775 C CA . ILE A 1 94 ? -9.769 10.841 11.367 1.00 64.81 94 ILE A CA 1
ATOM 776 C C . ILE A 1 94 ? -9.393 12.275 10.987 1.00 64.81 94 ILE A C 1
ATOM 778 O O . ILE A 1 94 ? -8.892 12.504 9.887 1.00 64.81 94 ILE A O 1
ATOM 782 N N . SER A 1 95 ? -9.549 13.242 11.895 1.00 57.50 95 SER A N 1
ATOM 783 C CA . SER A 1 95 ? -9.158 14.627 11.611 1.00 57.50 95 SER A CA 1
ATOM 784 C C . SER A 1 95 ? -7.644 14.780 11.403 1.00 57.50 95 SER A C 1
ATOM 786 O O . SER A 1 95 ? -7.225 15.511 10.504 1.00 57.50 95 SER A O 1
ATOM 788 N N . HIS A 1 96 ? -6.817 14.044 12.156 1.00 62.31 96 HIS A N 1
ATOM 789 C CA . HIS A 1 96 ? -5.365 13.988 11.949 1.00 62.31 96 HIS A CA 1
ATOM 790 C C . HIS A 1 96 ? -4.991 13.368 10.598 1.00 62.31 96 HIS A C 1
ATOM 792 O O . HIS A 1 96 ? -4.083 13.846 9.923 1.00 62.31 96 HIS A O 1
ATOM 798 N N . ILE A 1 97 ? -5.692 12.322 10.169 1.00 58.19 97 ILE A N 1
ATOM 799 C CA . ILE A 1 97 ? -5.475 11.715 8.852 1.00 58.19 97 ILE A CA 1
ATOM 800 C C . ILE A 1 97 ? -5.827 12.704 7.738 1.00 58.19 97 ILE A C 1
ATOM 802 O O . ILE A 1 97 ? -5.051 12.872 6.795 1.00 58.19 97 ILE A O 1
ATOM 806 N N . ILE A 1 98 ? -6.971 13.387 7.852 1.00 56.03 98 ILE A N 1
ATOM 807 C CA . ILE A 1 98 ? -7.398 14.413 6.894 1.00 56.03 98 ILE A CA 1
ATOM 808 C C . ILE A 1 98 ? -6.352 15.525 6.824 1.00 56.03 98 ILE A C 1
ATOM 810 O O . ILE A 1 98 ? -5.970 15.936 5.730 1.00 56.03 98 ILE A O 1
ATOM 814 N N . SER A 1 99 ? -5.848 15.994 7.968 1.00 51.00 99 SER A N 1
ATOM 815 C CA . SER A 1 99 ? -4.850 17.064 7.994 1.00 51.00 99 SER A CA 1
ATOM 816 C C . SER A 1 99 ? -3.517 16.630 7.378 1.00 51.00 99 SER A C 1
ATOM 818 O O . SER A 1 99 ? -2.962 17.383 6.577 1.00 51.00 99 SER A O 1
ATOM 820 N N . ILE A 1 100 ? -3.032 15.414 7.653 1.00 52.53 100 ILE A N 1
ATOM 821 C CA . ILE A 1 100 ? -1.821 14.859 7.024 1.00 52.53 100 ILE A CA 1
ATOM 822 C C . ILE A 1 100 ? -2.018 14.720 5.511 1.00 52.53 100 ILE A C 1
ATOM 824 O O . ILE A 1 100 ? -1.156 15.142 4.743 1.00 52.53 100 ILE A O 1
ATOM 828 N N . THR A 1 101 ? -3.170 14.206 5.080 1.00 44.31 101 THR A N 1
ATOM 829 C CA . THR A 1 101 ? -3.512 14.033 3.659 1.00 44.31 101 THR A CA 1
ATOM 830 C C . THR A 1 101 ? -3.557 15.374 2.931 1.00 44.31 101 THR A C 1
ATOM 832 O O . THR A 1 101 ? -2.948 15.536 1.872 1.00 44.31 101 THR A O 1
ATOM 835 N N . ASN A 1 102 ? -4.205 16.375 3.531 1.00 44.47 102 ASN A N 1
ATOM 836 C CA . ASN A 1 102 ? -4.251 17.734 2.996 1.00 44.47 102 ASN A CA 1
ATOM 837 C C . ASN A 1 102 ? -2.854 18.370 2.961 1.00 44.47 102 ASN A C 1
ATOM 839 O O . ASN A 1 102 ? -2.496 18.997 1.969 1.00 44.47 102 ASN A O 1
ATOM 843 N N . THR A 1 103 ? -2.033 18.165 3.995 1.00 39.66 103 THR A N 1
ATOM 844 C CA . THR A 1 103 ? -0.657 18.689 4.055 1.00 39.66 103 THR A CA 1
ATOM 845 C C . THR A 1 103 ? 0.238 18.051 2.991 1.00 39.66 103 THR A C 1
ATOM 847 O O . THR A 1 103 ? 1.033 18.740 2.353 1.00 39.66 103 THR A O 1
ATOM 850 N N . GLN A 1 104 ? 0.099 16.744 2.756 1.00 42.22 104 GLN A N 1
ATOM 851 C CA . GLN A 1 104 ? 0.831 16.027 1.712 1.00 42.22 104 GLN A CA 1
ATOM 852 C C . GLN A 1 104 ? 0.404 16.491 0.312 1.00 42.22 104 GLN A C 1
ATOM 854 O O . GLN A 1 104 ? 1.263 16.721 -0.538 1.00 42.22 104 GLN A O 1
ATOM 859 N N . THR A 1 105 ? -0.894 16.747 0.118 1.00 36.53 105 THR A N 1
ATOM 860 C CA . THR A 1 105 ? -1.439 17.360 -1.105 1.00 36.53 105 THR A CA 1
ATOM 861 C C . THR A 1 105 ? -0.892 18.780 -1.311 1.00 36.53 105 THR A C 1
ATOM 863 O O . THR A 1 105 ? -0.477 19.132 -2.412 1.00 36.53 105 THR A O 1
ATOM 866 N N . GLN A 1 106 ? -0.802 19.593 -0.252 1.00 35.31 106 GLN A N 1
ATOM 867 C CA . GLN A 1 106 ? -0.286 20.967 -0.319 1.00 35.31 106 GLN A CA 1
ATOM 868 C C . GLN A 1 106 ? 1.226 21.053 -0.567 1.00 35.31 106 GLN A C 1
ATOM 870 O O . GLN A 1 106 ? 1.674 21.963 -1.265 1.00 35.31 106 GLN A O 1
ATOM 875 N N . LYS A 1 107 ? 2.037 20.119 -0.048 1.00 35.84 107 LYS A N 1
ATOM 876 C CA . LYS A 1 107 ? 3.502 20.145 -0.242 1.00 35.84 107 LYS A CA 1
ATOM 877 C C . LYS A 1 107 ? 3.920 19.909 -1.704 1.00 35.84 107 LYS A C 1
ATOM 879 O O . LYS A 1 107 ? 5.045 20.234 -2.067 1.00 35.84 107 LYS A O 1
ATOM 884 N N . GLN A 1 108 ? 3.011 19.409 -2.544 1.00 39.47 108 GLN A N 1
ATOM 885 C CA . GLN A 1 108 ? 3.192 19.257 -3.993 1.00 39.47 108 GLN A CA 1
ATOM 886 C C . GLN A 1 108 ? 2.590 20.422 -4.814 1.00 39.47 108 GLN A C 1
ATOM 888 O O . GLN A 1 108 ? 2.708 20.428 -6.036 1.00 39.47 108 GLN A O 1
ATOM 893 N N . GLN A 1 109 ? 1.987 21.439 -4.177 1.00 35.16 109 GLN A N 1
ATOM 894 C CA . GLN A 1 109 ? 1.260 22.532 -4.848 1.00 35.16 109 GLN A CA 1
ATOM 895 C C . GLN A 1 109 ? 2.013 23.871 -4.959 1.00 35.16 109 GLN A C 1
ATOM 897 O O . GLN A 1 109 ? 1.413 24.874 -5.351 1.00 35.16 109 GLN A O 1
ATOM 902 N N . SER A 1 110 ? 3.327 23.943 -4.720 1.00 29.50 110 SER A N 1
ATOM 903 C CA . SER A 1 110 ? 4.088 25.164 -5.040 1.00 29.50 110 SER A CA 1
ATOM 904 C C . SER A 1 110 ? 4.419 25.265 -6.540 1.00 29.50 110 SER A C 1
ATOM 906 O O . SER A 1 110 ? 5.587 25.270 -6.915 1.00 29.50 110 SER A O 1
ATOM 908 N N . THR A 1 111 ? 3.393 25.278 -7.400 1.00 32.88 111 THR A N 1
ATOM 909 C CA . THR A 1 111 ? 3.261 26.075 -8.644 1.00 32.88 111 THR A CA 1
ATOM 910 C C . THR A 1 111 ? 1.979 25.683 -9.400 1.00 32.88 111 THR A C 1
ATOM 912 O O . THR A 1 111 ? 1.948 24.730 -10.167 1.00 32.88 111 THR A O 1
ATOM 915 N N . ASN A 1 112 ? 0.916 26.458 -9.158 1.00 37.19 112 ASN A N 1
ATOM 916 C CA . ASN A 1 112 ? -0.234 26.769 -10.021 1.00 37.19 112 ASN A CA 1
ATOM 917 C C . ASN A 1 112 ? -0.732 25.697 -11.027 1.00 37.19 112 ASN A C 1
ATOM 919 O O . ASN A 1 112 ? -0.177 25.538 -12.114 1.00 37.19 112 ASN A O 1
ATOM 923 N N . ILE A 1 113 ? -1.893 25.092 -10.724 1.00 29.91 113 ILE A N 1
ATOM 924 C CA . ILE A 1 113 ? -3.186 25.217 -11.449 1.00 29.91 113 ILE A CA 1
ATOM 925 C C . ILE A 1 113 ? -4.084 23.971 -11.234 1.00 29.91 113 ILE A C 1
ATOM 927 O O . ILE A 1 113 ? -3.806 22.895 -11.754 1.00 29.91 113 ILE A O 1
ATOM 931 N N . PHE A 1 114 ? -5.207 24.247 -10.554 1.00 32.62 114 PHE A N 1
ATOM 932 C CA . PHE A 1 114 ? -6.564 23.667 -10.581 1.00 32.62 114 PHE A CA 1
ATOM 933 C C . PHE A 1 114 ? -6.925 22.312 -9.946 1.00 32.62 114 PHE A C 1
ATOM 935 O O . PHE A 1 114 ? -6.387 21.259 -10.271 1.00 32.62 114 PHE A O 1
ATOM 942 N N . GLY A 1 115 ? -7.983 22.394 -9.131 1.00 30.48 115 GLY A N 1
ATOM 943 C CA . GLY A 1 115 ? -8.780 21.317 -8.551 1.00 30.48 115 GLY A CA 1
ATOM 944 C C . GLY A 1 115 ? -9.624 21.883 -7.404 1.00 30.48 115 GLY A C 1
ATOM 945 O O . GLY A 1 115 ? -9.175 21.855 -6.264 1.00 30.48 115 GLY A O 1
ATOM 946 N N . ASP A 1 116 ? -10.774 22.478 -7.738 1.00 33.97 116 ASP A N 1
ATOM 947 C CA . ASP A 1 116 ? -11.758 23.115 -6.843 1.00 33.97 116 ASP A CA 1
ATOM 948 C C . ASP A 1 116 ? -11.950 22.401 -5.493 1.00 33.97 116 ASP A C 1
ATOM 950 O O . ASP A 1 116 ? -12.554 21.334 -5.445 1.00 33.97 116 ASP A O 1
ATOM 954 N N . TYR A 1 117 ? -11.534 23.033 -4.389 1.00 36.56 117 TYR A N 1
ATOM 955 C CA . TYR A 1 117 ? -12.003 22.692 -3.040 1.00 36.56 117 TYR A CA 1
ATOM 956 C C . TYR A 1 117 ? -12.090 23.941 -2.157 1.00 36.56 117 TYR A C 1
ATOM 958 O O . TYR A 1 117 ? -11.333 24.122 -1.208 1.00 36.56 117 TYR A O 1
ATOM 966 N N . TYR A 1 118 ? -13.079 24.783 -2.445 1.00 36.16 118 TYR A N 1
ATOM 967 C CA . TYR A 1 118 ? -13.728 25.582 -1.411 1.00 36.16 118 TYR A CA 1
ATOM 968 C C . TYR A 1 118 ? -15.198 25.166 -1.349 1.00 36.16 118 TYR A C 1
ATOM 970 O O . TYR A 1 118 ? -16.024 25.626 -2.129 1.00 36.16 118 TYR A O 1
ATOM 978 N N . SER A 1 119 ? -15.536 24.291 -0.403 1.00 35.12 119 SER A N 1
ATOM 979 C CA . SER A 1 119 ? -16.830 24.405 0.268 1.00 35.12 119 SER A CA 1
ATOM 980 C C . SER A 1 119 ? -16.565 25.059 1.611 1.00 35.12 119 SER A C 1
ATOM 982 O O . SER A 1 119 ? -16.097 24.442 2.563 1.00 35.12 119 SER A O 1
ATOM 984 N N . ASP A 1 120 ? -16.815 26.360 1.619 1.00 40.22 120 ASP A N 1
ATOM 985 C CA . ASP A 1 120 ? -16.685 27.271 2.739 1.00 40.22 120 ASP A CA 1
ATOM 986 C C . ASP A 1 120 ? -17.821 27.003 3.742 1.00 40.22 120 ASP A C 1
ATOM 988 O O . ASP A 1 120 ? -18.838 27.692 3.758 1.00 40.22 120 ASP A O 1
ATOM 992 N N . LYS A 1 121 ? -17.705 25.923 4.525 1.00 34.06 121 LYS A N 1
ATOM 993 C CA . LYS A 1 121 ? -18.477 25.708 5.759 1.00 34.06 121 LYS A CA 1
ATOM 994 C C . LYS A 1 121 ? -17.622 24.927 6.760 1.00 34.06 121 LYS A C 1
ATOM 996 O O . LYS A 1 121 ? -17.225 23.803 6.452 1.00 34.06 121 LYS A O 1
ATOM 1001 N N . PRO A 1 122 ? -17.372 25.449 7.975 1.00 36.97 122 PRO A N 1
ATOM 1002 C CA . PRO A 1 122 ? -16.835 24.637 9.054 1.00 36.97 122 PRO A CA 1
ATOM 1003 C C . PRO A 1 122 ? -17.935 23.655 9.464 1.00 36.97 122 PRO A C 1
ATOM 1005 O O . PRO A 1 122 ? -18.828 23.994 10.241 1.00 36.97 122 PRO A O 1
ATOM 1008 N N . ASN A 1 123 ? -17.931 22.453 8.885 1.00 40.03 123 ASN A N 1
ATOM 1009 C CA . ASN A 1 123 ? -18.840 21.412 9.334 1.00 40.03 123 ASN A CA 1
ATOM 1010 C C . ASN A 1 123 ? -18.418 21.020 10.748 1.00 40.03 123 ASN A C 1
ATOM 1012 O O . ASN A 1 123 ? -17.338 20.474 10.974 1.00 40.03 123 ASN A O 1
ATOM 1016 N N . VAL A 1 124 ? -19.289 21.341 11.702 1.00 42.50 124 VAL A N 1
ATOM 1017 C CA . VAL A 1 124 ? -19.331 20.713 13.019 1.00 42.50 124 VAL A CA 1
ATOM 1018 C C . VAL A 1 124 ? -19.161 19.210 12.799 1.00 42.50 124 VAL A C 1
ATOM 1020 O O . VAL A 1 124 ? -19.958 18.612 12.077 1.00 42.50 124 VAL A O 1
ATOM 1023 N N . LEU A 1 125 ? -18.089 18.637 13.355 1.00 45.19 125 LEU A N 1
ATOM 1024 C CA . LEU A 1 125 ? -17.735 17.222 13.223 1.00 45.19 125 LEU A CA 1
ATOM 1025 C C . LEU A 1 125 ? -18.931 16.368 13.660 1.00 45.19 125 LEU A C 1
ATOM 1027 O O . LEU A 1 125 ? -19.234 16.268 14.849 1.00 45.19 125 LEU A O 1
ATOM 1031 N N . GLN A 1 126 ? -19.640 15.805 12.685 1.00 46.56 126 GLN A N 1
ATOM 1032 C CA . GLN A 1 126 ? -20.673 14.808 12.924 1.00 46.56 126 GLN A CA 1
ATOM 1033 C C . GLN A 1 126 ? -20.007 13.444 13.159 1.00 46.56 126 GLN A C 1
ATOM 1035 O O . GLN A 1 126 ? -18.894 13.223 12.674 1.00 46.56 126 GLN A O 1
ATOM 1040 N N . PRO A 1 127 ? -20.650 12.538 13.919 1.00 51.28 127 PRO A N 1
ATOM 1041 C CA . PRO A 1 127 ? -20.158 11.176 14.099 1.00 51.28 127 PRO A CA 1
ATOM 1042 C C . PRO A 1 127 ? -19.873 10.519 12.745 1.00 51.28 127 PRO A C 1
ATOM 1044 O O . PRO A 1 127 ? -20.618 10.733 11.789 1.00 51.28 127 PRO A O 1
ATOM 1047 N N . VAL A 1 128 ? -18.801 9.722 12.694 1.00 54.09 128 VAL A N 1
ATOM 1048 C CA . VAL A 1 128 ? -18.376 8.946 11.519 1.00 54.09 128 VAL A CA 1
ATOM 1049 C C . VAL A 1 128 ? -19.576 8.175 10.972 1.00 54.09 128 VAL A C 1
ATOM 1051 O O . VAL A 1 128 ? -20.033 7.208 11.580 1.00 54.09 128 VAL A O 1
ATOM 1054 N N . ASN A 1 129 ? -20.115 8.637 9.848 1.00 62.41 129 ASN A N 1
ATOM 1055 C CA . ASN A 1 129 ? -21.187 7.976 9.115 1.00 62.41 129 ASN A CA 1
ATOM 1056 C C . ASN A 1 129 ? -20.615 7.362 7.826 1.00 62.41 129 ASN A C 1
ATOM 1058 O O . ASN A 1 129 ? -19.527 7.731 7.381 1.00 62.41 129 ASN A O 1
ATOM 1062 N N . ASN A 1 130 ? -21.342 6.429 7.212 1.00 61.59 130 ASN A N 1
ATOM 1063 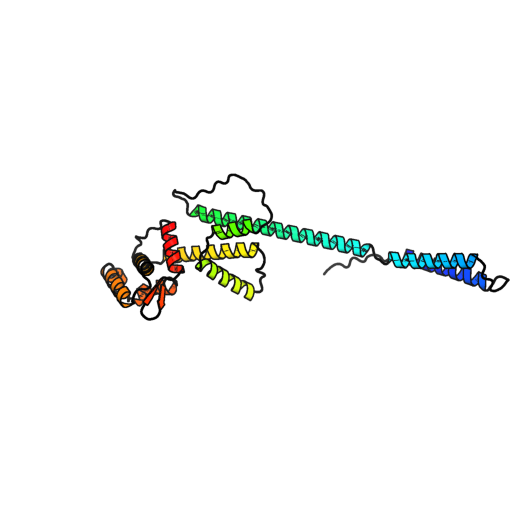C CA . ASN A 1 130 ? -20.865 5.731 6.012 1.00 61.59 130 ASN A CA 1
ATOM 1064 C C . ASN A 1 130 ? -20.516 6.691 4.857 1.00 61.59 130 ASN A C 1
ATOM 1066 O O . ASN A 1 130 ? -19.573 6.429 4.114 1.00 61.59 130 ASN A O 1
ATOM 1070 N N . ASP A 1 131 ? -21.216 7.823 4.750 1.00 65.44 131 ASP A N 1
ATOM 1071 C CA . ASP A 1 131 ? -20.997 8.811 3.689 1.00 65.44 131 ASP A CA 1
ATOM 1072 C C . ASP A 1 131 ? -19.645 9.531 3.843 1.00 65.44 131 ASP A C 1
ATOM 1074 O O . ASP A 1 131 ? -18.898 9.665 2.877 1.00 65.44 131 ASP A O 1
ATOM 1078 N N . THR A 1 132 ? -19.276 9.926 5.069 1.00 64.00 132 THR A N 1
ATOM 1079 C CA . THR A 1 132 ? -17.958 10.530 5.356 1.00 64.00 132 THR A CA 1
ATOM 1080 C C . THR A 1 132 ? -16.812 9.539 5.171 1.00 64.00 132 THR A C 1
ATOM 1082 O O . THR A 1 132 ? -15.745 9.920 4.696 1.00 64.00 132 THR A O 1
ATOM 1085 N N . VAL A 1 133 ? -17.018 8.261 5.502 1.00 62.97 133 VAL A N 1
ATOM 1086 C CA . VAL A 1 133 ? -16.021 7.202 5.271 1.00 62.97 133 VAL A CA 1
ATOM 1087 C C . VAL A 1 133 ? -15.763 7.029 3.777 1.00 62.97 133 VAL A C 1
ATOM 1089 O O . VAL A 1 133 ? -14.606 6.997 3.358 1.00 62.97 133 VAL A O 1
ATOM 1092 N N . GLN A 1 134 ? -16.826 6.966 2.972 1.00 65.50 134 GLN A N 1
ATOM 1093 C CA . GLN A 1 134 ? -16.705 6.806 1.528 1.00 65.50 134 GLN A CA 1
ATOM 1094 C C . GLN A 1 134 ? -16.022 8.015 0.878 1.00 65.50 134 GLN A C 1
ATOM 1096 O O . GLN A 1 134 ? -15.120 7.835 0.065 1.00 65.50 134 GLN A O 1
ATOM 1101 N N . GLU A 1 135 ? -16.358 9.237 1.304 1.00 66.50 135 GLU A N 1
ATOM 1102 C CA . GLU A 1 135 ? -15.709 10.455 0.807 1.00 66.50 135 GLU A CA 1
ATOM 1103 C C . GLU A 1 135 ? -14.188 10.445 1.059 1.00 66.50 135 GLU A C 1
ATOM 1105 O O . GLU A 1 135 ? -13.401 10.819 0.188 1.00 66.50 135 GLU A O 1
ATOM 1110 N N . LEU A 1 136 ? -13.748 9.985 2.235 1.00 59.44 136 LEU A N 1
ATOM 1111 C CA . LEU A 1 136 ? -12.322 9.875 2.563 1.00 59.44 136 LEU A CA 1
ATOM 1112 C C . LEU A 1 136 ? -11.606 8.816 1.719 1.00 59.44 136 LEU A C 1
ATOM 1114 O O . LEU A 1 136 ? -10.470 9.035 1.297 1.00 59.44 136 LEU A O 1
ATOM 1118 N N . ILE A 1 137 ? -12.275 7.696 1.439 1.00 62.69 137 ILE A N 1
ATOM 1119 C CA . ILE A 1 137 ? -11.753 6.642 0.561 1.00 62.69 137 ILE A CA 1
ATOM 1120 C C . ILE A 1 137 ? -11.618 7.159 -0.877 1.00 62.69 137 ILE A C 1
ATOM 1122 O O . ILE A 1 137 ? -10.569 6.973 -1.502 1.00 62.69 137 ILE A O 1
ATOM 1126 N N . ASP A 1 138 ? -12.636 7.855 -1.381 1.00 67.12 138 ASP A N 1
ATOM 1127 C CA . ASP A 1 138 ? -12.677 8.350 -2.757 1.00 67.12 138 ASP A CA 1
ATOM 1128 C C . ASP A 1 138 ? -11.614 9.425 -3.024 1.00 67.12 138 ASP A C 1
ATOM 1130 O O . ASP A 1 138 ? -11.063 9.485 -4.125 1.00 67.12 138 ASP A O 1
ATOM 1134 N N . ARG A 1 139 ? -11.242 10.225 -2.012 1.00 59.69 139 ARG A N 1
ATOM 1135 C CA . ARG A 1 139 ? -10.159 11.227 -2.112 1.00 59.69 139 ARG A CA 1
ATOM 1136 C C . ARG A 1 139 ? -8.788 10.622 -2.426 1.00 59.69 139 ARG A C 1
ATOM 1138 O O . ARG A 1 139 ? -7.964 11.286 -3.049 1.00 59.69 139 ARG A O 1
ATOM 1145 N N . ILE A 1 140 ? -8.534 9.386 -2.001 1.00 58.06 140 ILE A N 1
ATOM 1146 C CA . ILE A 1 140 ? -7.281 8.665 -2.289 1.00 58.06 140 ILE A CA 1
ATOM 1147 C C . ILE A 1 140 ? -7.318 8.081 -3.713 1.00 58.06 140 ILE A C 1
ATOM 1149 O O . ILE A 1 140 ? -6.281 7.919 -4.358 1.00 58.06 140 ILE A O 1
ATOM 1153 N N . GLY A 1 141 ? -8.523 7.823 -4.225 1.00 57.69 141 GLY A N 1
ATOM 1154 C CA . GLY A 1 141 ? -8.778 7.212 -5.521 1.00 57.69 141 GLY A CA 1
ATOM 1155 C C . GLY A 1 141 ? -9.003 5.704 -5.424 1.00 57.69 141 GLY A C 1
ATOM 1156 O O . GLY A 1 141 ? -8.533 5.030 -4.506 1.00 57.69 141 GLY A O 1
ATOM 1157 N N . ASN A 1 142 ? -9.734 5.165 -6.400 1.00 60.69 142 ASN A N 1
ATOM 1158 C CA . ASN A 1 142 ? -10.022 3.739 -6.524 1.00 60.69 142 ASN A CA 1
ATOM 1159 C C . ASN A 1 142 ? -9.066 3.117 -7.542 1.00 60.69 142 ASN A C 1
ATOM 1161 O O . ASN A 1 142 ? -9.269 3.248 -8.747 1.00 60.69 142 ASN A O 1
ATOM 1165 N N . SER A 1 143 ? -8.007 2.471 -7.051 1.00 67.81 143 SER A N 1
ATOM 1166 C CA . SER A 1 143 ? -7.054 1.732 -7.879 1.00 67.81 143 SER A CA 1
ATOM 1167 C C . SER A 1 143 ? -6.909 0.292 -7.389 1.00 67.81 143 SER A C 1
ATOM 1169 O O . SER A 1 143 ? -7.071 0.007 -6.195 1.00 67.81 143 SER A O 1
ATOM 1171 N N . VAL A 1 144 ? -6.620 -0.611 -8.329 1.00 69.12 144 VAL A N 1
ATOM 1172 C CA . VAL A 1 144 ? -6.386 -2.032 -8.036 1.00 69.12 144 VAL A CA 1
ATOM 1173 C C . VAL A 1 144 ? -5.141 -2.179 -7.167 1.00 69.12 144 VAL A C 1
ATOM 1175 O O . VAL A 1 144 ? -5.167 -2.916 -6.188 1.00 69.12 144 VAL A O 1
ATOM 1178 N N . VAL A 1 145 ? -4.094 -1.396 -7.438 1.00 62.72 145 VAL A N 1
ATOM 1179 C CA . VAL A 1 145 ? -2.844 -1.444 -6.670 1.00 62.72 145 VAL A CA 1
ATOM 1180 C C . VAL A 1 145 ? -3.062 -1.005 -5.219 1.00 62.72 145 VAL A C 1
ATOM 1182 O O . VAL A 1 145 ? -2.528 -1.623 -4.301 1.00 62.72 145 VAL A O 1
ATOM 1185 N N . ILE A 1 146 ? -3.889 0.019 -4.977 1.00 66.94 146 ILE A N 1
ATOM 1186 C CA . ILE A 1 146 ? -4.225 0.442 -3.607 1.00 66.94 146 ILE A CA 1
ATOM 1187 C C . ILE A 1 146 ? -5.013 -0.653 -2.887 1.00 66.94 146 ILE A C 1
ATOM 1189 O O . ILE A 1 146 ? -4.747 -0.919 -1.717 1.00 66.94 146 ILE A O 1
ATOM 1193 N N . ALA A 1 147 ? -5.959 -1.302 -3.570 1.00 70.31 147 ALA A N 1
ATOM 1194 C CA . ALA A 1 147 ? -6.720 -2.406 -2.992 1.00 70.31 147 ALA A CA 1
ATOM 1195 C C . ALA A 1 147 ? -5.821 -3.608 -2.640 1.00 70.31 147 ALA A C 1
ATOM 1197 O O . ALA A 1 147 ? -6.003 -4.217 -1.586 1.00 70.31 147 ALA A O 1
ATOM 1198 N N . ASP A 1 148 ? -4.820 -3.914 -3.465 1.00 65.88 148 ASP A N 1
ATOM 1199 C CA . ASP A 1 148 ? -3.852 -4.981 -3.191 1.00 65.88 148 ASP A CA 1
ATOM 1200 C C . ASP A 1 148 ? -2.991 -4.664 -1.961 1.00 65.88 148 ASP A C 1
ATOM 1202 O O . ASP A 1 148 ? -2.838 -5.505 -1.071 1.00 65.88 148 ASP A O 1
ATOM 1206 N N . ILE A 1 149 ? -2.480 -3.432 -1.858 1.00 67.25 149 ILE A N 1
ATOM 1207 C CA . ILE A 1 149 ? -1.737 -2.970 -0.675 1.00 67.25 149 ILE A CA 1
ATOM 1208 C C . ILE A 1 149 ? -2.632 -3.030 0.569 1.00 67.25 149 ILE A C 1
ATOM 1210 O O . ILE A 1 149 ? -2.220 -3.538 1.612 1.00 67.25 149 ILE A O 1
ATOM 1214 N N . GLU A 1 150 ? -3.876 -2.569 0.455 1.00 73.56 150 GLU A N 1
ATOM 1215 C CA . GLU A 1 150 ? -4.867 -2.612 1.527 1.00 73.56 150 GLU A CA 1
ATOM 1216 C C . GLU A 1 150 ? -5.093 -4.049 2.026 1.00 73.56 150 GLU A C 1
ATOM 1218 O O . GLU A 1 150 ? -5.062 -4.302 3.231 1.00 73.56 150 GLU A O 1
ATOM 1223 N N . ASN A 1 151 ? -5.263 -5.008 1.114 1.00 76.62 151 ASN A N 1
ATOM 1224 C CA . ASN A 1 151 ? -5.453 -6.419 1.448 1.00 76.62 151 ASN A CA 1
ATOM 1225 C C . ASN A 1 151 ? -4.215 -7.039 2.108 1.00 76.62 151 ASN A C 1
ATOM 1227 O O . ASN A 1 151 ? -4.354 -7.798 3.071 1.00 76.62 151 ASN A O 1
ATOM 1231 N N . ASN A 1 152 ? -3.014 -6.686 1.646 1.00 69.88 152 ASN A N 1
ATOM 1232 C CA . ASN A 1 152 ? -1.766 -7.136 2.264 1.00 69.88 152 ASN A CA 1
ATOM 1233 C C . ASN A 1 152 ? -1.645 -6.636 3.709 1.00 69.88 152 ASN A C 1
ATOM 1235 O O . ASN A 1 152 ? -1.335 -7.421 4.606 1.00 69.88 152 ASN A O 1
ATOM 1239 N N . ILE A 1 153 ? -1.971 -5.363 3.957 1.00 73.50 153 ILE A N 1
ATOM 1240 C CA . ILE A 1 153 ? -1.950 -4.803 5.312 1.00 73.50 153 ILE A CA 1
ATOM 1241 C C . ILE A 1 153 ? -3.050 -5.441 6.181 1.00 73.50 153 ILE A C 1
ATOM 1243 O O . ILE A 1 153 ? -2.784 -5.779 7.334 1.00 73.50 153 ILE A O 1
ATOM 1247 N N . LYS A 1 154 ? -4.267 -5.684 5.656 1.00 81.06 154 LYS A N 1
ATOM 1248 C CA . LYS A 1 154 ? -5.317 -6.426 6.399 1.00 81.06 154 LYS A CA 1
ATOM 1249 C C . LYS A 1 154 ? -4.814 -7.787 6.842 1.00 81.06 154 LYS A C 1
ATOM 1251 O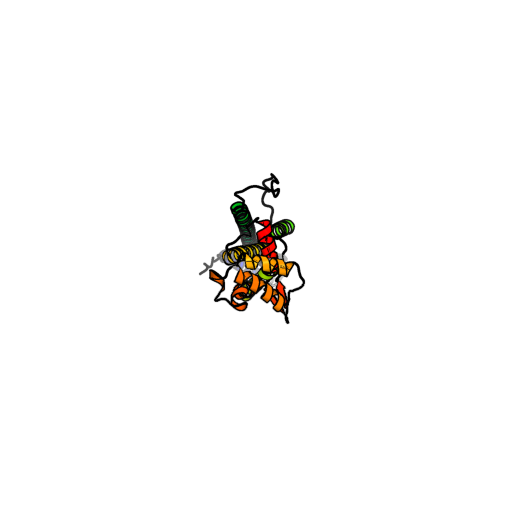 O . LYS A 1 154 ? -4.995 -8.149 8.001 1.00 81.06 154 LYS A O 1
ATOM 1256 N N . LYS A 1 155 ? -4.192 -8.532 5.926 1.00 71.81 155 LYS A N 1
ATOM 1257 C CA . LYS A 1 155 ? -3.661 -9.864 6.206 1.00 71.81 155 LYS A CA 1
ATOM 1258 C C . LYS A 1 155 ? -2.638 -9.817 7.341 1.00 71.81 155 LYS A C 1
ATOM 1260 O O . LYS A 1 155 ? -2.784 -10.564 8.303 1.00 71.81 155 LYS A O 1
ATOM 1265 N N . GLU A 1 156 ? -1.683 -8.889 7.283 1.00 66.56 156 GLU A N 1
ATOM 1266 C CA . GLU A 1 156 ? -0.681 -8.706 8.339 1.00 66.56 156 GLU A CA 1
ATOM 1267 C C . GLU A 1 156 ? -1.319 -8.354 9.697 1.00 66.56 156 GLU A C 1
ATOM 1269 O O . GLU A 1 156 ? -0.927 -8.887 10.737 1.00 66.56 156 GLU A O 1
ATOM 1274 N N . LEU A 1 157 ? -2.318 -7.469 9.708 1.00 74.19 157 LEU A N 1
ATOM 1275 C CA . LEU A 1 157 ? -3.004 -7.058 10.934 1.00 74.19 157 LEU A CA 1
ATOM 1276 C C . LEU A 1 157 ? -3.788 -8.211 11.571 1.00 74.19 157 LEU A C 1
ATOM 1278 O O . LEU A 1 157 ? -3.726 -8.385 12.790 1.00 74.19 157 LEU A O 1
ATOM 1282 N N . VAL A 1 158 ? -4.472 -9.024 10.762 1.00 79.69 158 VAL A N 1
ATOM 1283 C CA . VAL A 1 158 ? -5.192 -10.216 11.236 1.00 79.69 158 VAL A CA 1
ATOM 1284 C C . VAL A 1 158 ? -4.218 -11.267 11.765 1.00 79.69 158 VAL A C 1
ATOM 1286 O O . VAL A 1 158 ? -4.447 -11.810 12.843 1.00 79.69 158 VAL A O 1
ATOM 1289 N N . GLU A 1 159 ? -3.104 -11.515 11.069 1.00 68.56 159 GLU A N 1
ATOM 1290 C CA . GLU A 1 159 ? -2.045 -12.428 11.532 1.00 68.56 159 GLU A CA 1
ATOM 1291 C C . GLU A 1 159 ? -1.453 -11.995 12.883 1.00 68.56 159 GLU A C 1
ATOM 1293 O O . GLU A 1 159 ? -1.093 -12.836 13.706 1.00 68.56 159 GLU A O 1
ATOM 1298 N N . LYS A 1 160 ? -1.399 -10.684 13.147 1.00 66.19 160 LYS A N 1
ATOM 1299 C CA . LYS A 1 160 ? -0.956 -10.111 14.428 1.00 66.19 160 LYS A CA 1
ATOM 1300 C C . LYS A 1 160 ? -2.068 -9.999 15.485 1.00 66.19 160 LYS A C 1
ATOM 1302 O O . LYS A 1 160 ? -1.786 -9.556 16.597 1.00 66.19 160 LYS A O 1
ATOM 1307 N N . GLY A 1 161 ? -3.302 -10.403 15.172 1.00 71.31 161 GLY A N 1
ATOM 1308 C CA . GLY A 1 161 ? -4.433 -10.427 16.106 1.00 71.31 161 GLY A CA 1
ATOM 1309 C C . GLY A 1 161 ? -5.140 -9.083 16.326 1.00 71.31 161 GLY A C 1
ATOM 1310 O O . GLY A 1 161 ? -5.806 -8.917 17.348 1.00 71.31 161 GLY A O 1
ATOM 1311 N N . PHE A 1 162 ? -4.999 -8.118 15.413 1.00 74.50 162 PHE A N 1
ATOM 1312 C CA . PHE A 1 162 ? -5.694 -6.828 15.498 1.00 74.50 162 PHE A CA 1
ATOM 1313 C C . PHE A 1 162 ? -7.127 -6.897 14.943 1.00 74.50 162 PHE A C 1
ATOM 1315 O O . PHE A 1 162 ? -7.388 -7.558 13.938 1.00 74.50 162 PHE A O 1
ATOM 1322 N N . ASP A 1 163 ? -8.052 -6.158 15.567 1.00 78.81 163 ASP A N 1
ATOM 1323 C CA . ASP A 1 163 ? -9.419 -5.968 15.065 1.00 78.81 163 ASP A CA 1
ATOM 1324 C C . ASP A 1 163 ? -9.450 -4.915 13.943 1.00 78.81 163 ASP A C 1
ATOM 1326 O O . ASP A 1 163 ? -9.035 -3.767 14.125 1.00 78.81 163 ASP A O 1
ATOM 1330 N N . ILE A 1 164 ? -9.956 -5.317 12.776 1.00 77.00 164 ILE A N 1
ATOM 1331 C CA . ILE A 1 164 ? -10.029 -4.497 11.559 1.00 77.00 164 ILE A CA 1
ATOM 1332 C C . ILE A 1 164 ? -11.462 -4.121 11.152 1.00 77.00 164 ILE A C 1
ATOM 1334 O O . ILE A 1 164 ? -11.675 -3.612 10.054 1.00 77.00 164 ILE A O 1
ATOM 1338 N N . THR A 1 165 ? -12.455 -4.379 12.008 1.00 77.50 165 THR A N 1
ATOM 1339 C CA . THR A 1 165 ? -13.877 -4.211 11.658 1.00 77.50 165 THR A CA 1
ATOM 1340 C C . THR A 1 165 ? -14.383 -2.767 11.748 1.00 77.50 165 THR A C 1
ATOM 1342 O O . THR A 1 165 ? -15.363 -2.424 11.087 1.00 77.50 165 THR A O 1
ATOM 1345 N N . GLY A 1 166 ? -13.711 -1.906 12.519 1.00 79.06 166 GLY A N 1
ATOM 1346 C CA . GLY A 1 166 ? -14.118 -0.514 12.728 1.00 79.06 166 GLY A CA 1
ATOM 1347 C C . GLY A 1 166 ? -13.941 0.388 11.499 1.00 79.06 166 GLY A C 1
ATOM 1348 O O . GLY A 1 166 ? -12.953 0.280 10.772 1.00 79.06 166 GLY A O 1
ATOM 1349 N N . GLU A 1 167 ? -14.858 1.343 11.305 1.00 72.88 167 GLU A N 1
ATOM 1350 C CA . GLU A 1 167 ? -14.811 2.310 10.190 1.00 72.88 167 GLU A CA 1
ATOM 1351 C C . GLU A 1 167 ? -13.515 3.138 10.166 1.00 72.88 167 GLU A C 1
ATOM 1353 O O . GLU A 1 167 ? -12.924 3.357 9.111 1.00 72.88 167 GLU A O 1
ATOM 1358 N N . THR A 1 168 ? -12.993 3.520 11.333 1.00 69.62 168 THR A N 1
ATOM 1359 C CA . THR A 1 168 ? -11.681 4.183 11.473 1.00 69.62 168 THR A CA 1
ATOM 1360 C C . THR A 1 168 ? -10.563 3.343 10.912 1.00 69.62 168 THR A C 1
ATOM 1362 O O . THR A 1 168 ? -9.659 3.870 10.272 1.00 69.62 168 THR A O 1
ATOM 1365 N N . THR A 1 169 ? -10.603 2.040 11.190 1.00 77.12 169 THR A N 1
ATOM 1366 C CA . THR A 1 169 ? -9.564 1.118 10.761 1.00 77.12 169 THR A CA 1
ATOM 1367 C C . THR A 1 169 ? -9.583 1.012 9.247 1.00 77.12 169 THR A C 1
ATOM 1369 O O . THR A 1 169 ? -8.520 1.064 8.643 1.00 77.12 169 THR A O 1
ATOM 1372 N N . LYS A 1 170 ? -10.766 0.985 8.617 1.00 76.12 170 LYS A N 1
ATOM 1373 C CA . LYS A 1 170 ? -10.891 1.031 7.151 1.00 76.12 170 LYS A CA 1
ATOM 1374 C C . LYS A 1 170 ? -10.293 2.311 6.562 1.00 76.12 170 LYS A C 1
ATOM 1376 O O . LYS A 1 170 ? -9.494 2.230 5.633 1.00 76.12 170 LYS A O 1
ATOM 1381 N N . VAL A 1 171 ? -10.620 3.477 7.129 1.00 69.00 171 VAL A N 1
ATOM 1382 C CA . VAL A 1 171 ? -10.069 4.771 6.684 1.00 69.00 171 VAL A CA 1
ATOM 1383 C C . VAL A 1 171 ? -8.547 4.799 6.856 1.00 69.00 171 VAL A C 1
ATOM 1385 O O . VAL A 1 171 ? -7.822 5.051 5.897 1.00 69.00 171 VAL A O 1
ATOM 1388 N N . LEU A 1 172 ? -8.039 4.479 8.049 1.00 71.50 172 LEU A N 1
ATOM 1389 C CA . LEU A 1 172 ? -6.602 4.428 8.350 1.00 71.50 172 LEU A CA 1
ATOM 1390 C C . LEU A 1 172 ? -5.849 3.506 7.400 1.00 71.50 172 LEU A C 1
ATOM 1392 O O . LEU A 1 172 ? -4.779 3.854 6.908 1.00 71.50 172 LEU A O 1
ATOM 1396 N N . LEU A 1 173 ? -6.418 2.338 7.139 1.00 74.56 173 LEU A N 1
ATOM 1397 C CA . LEU A 1 173 ? -5.840 1.351 6.255 1.00 74.56 173 LEU A CA 1
ATOM 1398 C C . LEU A 1 173 ? -5.762 1.863 4.815 1.00 74.56 173 LEU A C 1
ATOM 1400 O O . LEU A 1 173 ? -4.721 1.723 4.174 1.00 74.56 173 LEU A O 1
ATOM 1404 N N . ARG A 1 174 ? -6.828 2.506 4.329 1.00 75.44 174 ARG A N 1
ATOM 1405 C CA . ARG A 1 174 ? -6.849 3.112 2.998 1.00 75.44 174 ARG A CA 1
ATOM 1406 C C . ARG A 1 174 ? -5.808 4.220 2.872 1.00 75.44 174 ARG A C 1
ATOM 1408 O O . ARG A 1 174 ? -5.061 4.248 1.897 1.00 75.44 174 ARG A O 1
ATOM 1415 N N . HIS A 1 175 ? -5.715 5.097 3.871 1.00 67.38 175 HIS A N 1
ATOM 1416 C CA . HIS A 1 175 ? -4.710 6.158 3.900 1.00 67.38 175 HIS A CA 1
ATOM 1417 C C . HIS A 1 175 ? -3.289 5.598 3.953 1.00 67.38 175 HIS A C 1
ATOM 1419 O O . HIS A 1 175 ? -2.434 6.052 3.197 1.00 67.38 175 HIS A O 1
ATOM 1425 N N . LEU A 1 176 ? -3.041 4.576 4.776 1.00 76.19 176 LEU A N 1
ATOM 1426 C CA . LEU A 1 176 ? -1.743 3.912 4.839 1.00 76.19 176 LEU A CA 1
ATOM 1427 C C . LEU A 1 176 ? -1.370 3.287 3.490 1.00 76.19 176 LEU A C 1
ATOM 1429 O O . LEU A 1 176 ? -0.244 3.475 3.030 1.00 76.19 176 LEU A O 1
ATOM 1433 N N . ALA A 1 177 ? -2.311 2.603 2.836 1.00 71.38 177 ALA A N 1
ATOM 1434 C CA . ALA A 1 177 ? -2.101 2.026 1.513 1.00 71.38 177 ALA A CA 1
ATOM 1435 C C . ALA A 1 177 ? -1.774 3.102 0.463 1.00 71.38 177 ALA A C 1
ATOM 1437 O O . ALA A 1 177 ? -0.794 2.973 -0.271 1.00 71.38 177 ALA A O 1
ATOM 1438 N N . GLY A 1 178 ? -2.528 4.207 0.447 1.00 73.88 178 GLY A N 1
ATOM 1439 C CA . GLY A 1 178 ? -2.263 5.351 -0.430 1.00 73.88 178 GLY A CA 1
ATOM 1440 C C . GLY A 1 178 ? -0.893 5.995 -0.181 1.00 73.88 178 GLY A C 1
ATOM 1441 O O . GLY A 1 178 ? -0.150 6.259 -1.127 1.00 73.88 178 GLY A O 1
ATOM 1442 N N . SER A 1 179 ? -0.506 6.191 1.084 1.00 75.44 179 SER A N 1
ATOM 1443 C CA . SER A 1 179 ? 0.813 6.727 1.444 1.00 75.44 179 SER A CA 1
ATOM 1444 C C . SER A 1 179 ? 1.956 5.793 1.033 1.00 75.44 179 SER A C 1
ATOM 1446 O O . SER A 1 179 ? 2.971 6.264 0.521 1.00 75.44 179 SER A O 1
ATOM 1448 N N . GLN A 1 180 ? 1.808 4.478 1.221 1.00 77.75 180 GLN A N 1
ATOM 1449 C CA . GLN A 1 180 ? 2.804 3.494 0.781 1.00 77.75 180 GLN A CA 1
ATOM 1450 C C . GLN A 1 180 ? 2.949 3.463 -0.744 1.00 77.75 180 GLN A C 1
ATOM 1452 O O . GLN A 1 180 ? 4.074 3.374 -1.246 1.00 77.75 180 GLN A O 1
ATOM 1457 N N . LEU A 1 181 ? 1.841 3.589 -1.480 1.00 81.12 181 LEU A N 1
ATOM 1458 C CA . LEU A 1 181 ? 1.865 3.668 -2.938 1.00 81.12 181 LEU A CA 1
ATOM 1459 C C . LEU A 1 181 ? 2.595 4.927 -3.418 1.00 81.12 181 LEU A C 1
ATOM 1461 O O . LEU A 1 181 ? 3.488 4.841 -4.258 1.00 81.12 181 LEU A O 1
ATOM 1465 N N . LEU A 1 182 ? 2.282 6.087 -2.838 1.00 82.31 182 LEU A N 1
ATOM 1466 C CA . LEU A 1 182 ? 2.951 7.340 -3.184 1.00 82.31 182 LEU A CA 1
ATOM 1467 C C . LEU A 1 182 ? 4.462 7.277 -2.912 1.00 82.31 182 LEU A C 1
ATOM 1469 O O . LEU A 1 182 ? 5.254 7.631 -3.782 1.00 82.31 182 LEU A O 1
ATOM 1473 N N . LEU A 1 183 ? 4.873 6.757 -1.751 1.00 79.81 183 LEU A N 1
ATOM 1474 C CA . LEU A 1 183 ? 6.292 6.553 -1.431 1.00 79.81 183 LEU A CA 1
ATOM 1475 C C . LEU A 1 183 ? 6.972 5.592 -2.413 1.00 79.81 183 LEU A C 1
ATOM 1477 O O . LEU A 1 183 ? 8.138 5.777 -2.763 1.00 79.81 183 LEU A O 1
ATOM 1481 N N . THR A 1 184 ? 6.255 4.561 -2.858 1.00 79.38 184 THR A N 1
ATOM 1482 C CA . THR A 1 184 ? 6.740 3.632 -3.882 1.00 79.38 184 THR A CA 1
ATOM 1483 C C . THR A 1 184 ? 6.980 4.360 -5.202 1.00 79.38 184 THR A C 1
ATOM 1485 O O . THR A 1 184 ? 8.064 4.231 -5.770 1.00 79.38 184 THR A O 1
ATOM 1488 N N . PHE A 1 185 ? 6.040 5.196 -5.653 1.00 87.62 185 PHE A N 1
ATOM 1489 C CA . PHE A 1 185 ? 6.222 5.999 -6.863 1.00 87.62 185 PHE A CA 1
ATOM 1490 C C . PHE A 1 185 ? 7.377 6.985 -6.755 1.00 87.62 185 PHE A C 1
ATOM 1492 O O . PHE A 1 185 ? 8.145 7.101 -7.704 1.00 87.62 185 PHE A O 1
ATOM 1499 N N . GLU A 1 186 ? 7.562 7.649 -5.616 1.00 85.62 186 GLU A N 1
ATOM 1500 C CA . GLU A 1 186 ? 8.702 8.546 -5.407 1.00 85.62 186 GLU A CA 1
ATOM 1501 C C . GLU A 1 186 ? 10.037 7.796 -5.493 1.00 85.62 186 GLU A C 1
ATOM 1503 O O . GLU A 1 186 ? 10.945 8.242 -6.196 1.00 85.62 186 GLU A O 1
ATOM 1508 N N . LYS A 1 187 ? 10.147 6.625 -4.851 1.00 86.56 187 LYS A N 1
ATOM 1509 C CA . LYS A 1 187 ? 11.345 5.770 -4.928 1.00 86.56 187 LYS A CA 1
ATOM 1510 C C . LYS A 1 187 ? 11.627 5.312 -6.353 1.00 86.56 187 LYS A C 1
ATOM 1512 O O . LYS A 1 187 ? 12.762 5.425 -6.812 1.00 86.56 187 LYS A O 1
ATOM 1517 N N . ILE A 1 188 ? 10.595 4.846 -7.056 1.00 91.00 188 ILE A N 1
ATOM 1518 C CA . ILE A 1 188 ? 10.703 4.458 -8.463 1.00 91.00 188 ILE A CA 1
ATOM 1519 C C . ILE A 1 188 ? 11.174 5.652 -9.285 1.00 91.00 188 ILE A C 1
ATOM 1521 O O . ILE A 1 188 ? 12.118 5.543 -10.058 1.00 91.00 188 ILE A O 1
ATOM 1525 N N . ASN A 1 189 ? 10.576 6.819 -9.065 1.00 91.00 189 ASN A N 1
ATOM 1526 C CA . ASN A 1 189 ? 10.909 8.032 -9.785 1.00 91.00 189 ASN A CA 1
ATOM 1527 C C . ASN A 1 189 ? 12.345 8.503 -9.520 1.00 91.00 189 ASN A C 1
ATOM 1529 O O . ASN A 1 189 ? 12.933 9.135 -10.385 1.00 91.00 189 ASN A O 1
ATOM 1533 N N . ILE A 1 190 ? 12.932 8.234 -8.360 1.00 88.69 190 ILE A N 1
ATOM 1534 C CA . ILE A 1 190 ? 14.333 8.595 -8.107 1.00 88.69 190 ILE A CA 1
ATOM 1535 C C . ILE A 1 190 ? 15.291 7.703 -8.910 1.00 88.69 190 ILE A C 1
ATOM 1537 O O . ILE A 1 190 ? 16.313 8.192 -9.381 1.00 88.69 190 ILE A O 1
ATOM 1541 N N . ALA A 1 191 ? 14.966 6.418 -9.069 1.00 88.75 191 ALA A N 1
ATOM 1542 C CA . ALA A 1 191 ? 15.873 5.425 -9.643 1.00 88.75 191 ALA A CA 1
ATOM 1543 C C . ALA A 1 191 ? 15.655 5.149 -11.141 1.00 88.75 191 ALA A C 1
ATOM 1545 O O . ALA A 1 191 ? 16.587 4.725 -11.818 1.00 88.75 191 ALA A O 1
ATOM 1546 N N . ILE A 1 192 ? 14.443 5.367 -11.661 1.00 93.75 192 ILE A N 1
ATOM 1547 C CA . ILE A 1 192 ? 14.092 5.002 -13.035 1.00 93.75 192 ILE A CA 1
ATOM 1548 C C . ILE A 1 192 ? 14.716 5.941 -14.071 1.00 93.75 192 ILE A C 1
ATOM 1550 O O . ILE A 1 192 ? 14.682 7.171 -13.950 1.00 93.75 192 ILE A O 1
ATOM 1554 N N . PHE A 1 193 ? 15.195 5.320 -15.138 1.00 93.44 193 PHE A N 1
ATOM 1555 C CA . PHE A 1 193 ? 15.796 5.949 -16.301 1.00 93.44 193 PHE A CA 1
ATOM 1556 C C . PHE A 1 193 ? 14.750 6.545 -17.254 1.00 93.44 193 PHE A C 1
ATOM 1558 O O . PHE A 1 193 ? 13.672 5.978 -17.465 1.00 93.44 193 PHE A O 1
ATOM 1565 N N . GLY A 1 194 ? 15.052 7.682 -17.887 1.00 92.06 194 GLY A N 1
ATOM 1566 C CA . GLY A 1 194 ? 14.155 8.303 -18.875 1.00 92.06 194 GLY A CA 1
ATOM 1567 C C . GLY A 1 194 ? 13.895 7.397 -20.089 1.00 92.06 194 GLY A C 1
ATOM 1568 O O . GLY A 1 194 ? 12.794 7.337 -20.644 1.00 92.06 194 GLY A O 1
ATOM 1569 N N . SER A 1 195 ? 14.901 6.627 -20.502 1.00 93.31 195 SER A N 1
ATOM 1570 C CA . SER A 1 195 ? 14.763 5.561 -21.502 1.00 93.31 195 SER A CA 1
ATOM 1571 C C . SER A 1 195 ? 13.827 4.432 -21.046 1.00 93.31 195 SER A C 1
ATOM 1573 O O . SER A 1 195 ? 13.054 3.922 -21.856 1.00 93.31 195 SER A O 1
ATOM 1575 N N . GLN A 1 196 ? 13.824 4.077 -19.761 1.00 95.38 196 GLN A N 1
ATOM 1576 C CA . GLN A 1 196 ? 12.926 3.057 -19.220 1.00 95.38 196 GLN A CA 1
ATOM 1577 C C . GLN A 1 196 ? 11.478 3.562 -19.128 1.00 95.38 196 GLN A C 1
ATOM 1579 O O . GLN A 1 196 ? 10.557 2.817 -19.449 1.00 95.38 196 GLN A O 1
ATOM 1584 N N . ILE A 1 197 ? 11.253 4.837 -18.782 1.00 95.31 197 ILE A N 1
ATOM 1585 C CA . ILE A 1 197 ? 9.908 5.447 -18.812 1.00 95.31 197 ILE A CA 1
ATOM 1586 C C . ILE A 1 197 ? 9.309 5.358 -20.223 1.00 95.31 197 ILE A C 1
ATOM 1588 O O . ILE A 1 197 ? 8.146 4.989 -20.392 1.00 95.31 197 ILE A O 1
ATOM 1592 N N . ARG A 1 198 ? 10.111 5.642 -21.256 1.00 94.06 198 ARG A N 1
ATOM 1593 C CA . ARG A 1 198 ? 9.689 5.499 -22.659 1.00 94.06 198 ARG A CA 1
ATOM 1594 C C . ARG A 1 198 ? 9.350 4.052 -23.023 1.00 94.06 198 ARG A C 1
ATOM 1596 O O . ARG A 1 198 ? 8.353 3.835 -23.710 1.00 94.06 198 ARG A O 1
ATOM 1603 N N . LEU A 1 199 ? 10.107 3.076 -22.516 1.00 95.25 199 LEU A N 1
ATOM 1604 C CA . LEU A 1 199 ? 9.777 1.658 -22.677 1.00 95.25 199 LEU A CA 1
ATOM 1605 C C . LEU A 1 199 ? 8.440 1.311 -22.007 1.00 95.25 199 LEU A C 1
ATOM 1607 O O . LEU A 1 199 ? 7.608 0.659 -22.629 1.00 95.25 199 LEU A O 1
ATOM 1611 N N . LEU A 1 200 ? 8.185 1.794 -20.786 1.00 95.00 200 LEU A N 1
ATOM 1612 C CA . LEU A 1 200 ? 6.896 1.596 -20.112 1.00 95.00 200 LEU A CA 1
ATOM 1613 C C . LEU A 1 200 ? 5.735 2.182 -20.925 1.00 95.00 200 LEU A C 1
ATOM 1615 O O . LEU A 1 200 ? 4.692 1.548 -21.044 1.00 95.00 200 LEU A O 1
ATOM 1619 N N . ARG A 1 201 ? 5.902 3.362 -21.534 1.00 93.19 201 ARG A N 1
ATOM 1620 C CA . ARG A 1 201 ? 4.870 3.940 -22.413 1.00 93.19 201 ARG A CA 1
ATOM 1621 C C . ARG A 1 201 ? 4.612 3.081 -23.651 1.00 93.19 201 ARG A C 1
ATOM 1623 O O . ARG A 1 201 ? 3.458 2.939 -24.053 1.00 93.19 201 ARG A O 1
ATOM 1630 N N . LEU A 1 202 ? 5.666 2.511 -24.235 1.00 93.75 202 LEU A N 1
ATOM 1631 C CA . LEU A 1 202 ? 5.552 1.606 -25.378 1.00 93.75 202 LEU A CA 1
ATOM 1632 C C . LEU A 1 202 ? 4.785 0.333 -24.985 1.00 93.75 202 LEU A C 1
ATOM 1634 O O . LEU A 1 202 ? 3.824 -0.036 -25.660 1.00 93.75 202 LEU A O 1
ATOM 1638 N N . LEU A 1 203 ? 5.147 -0.268 -23.847 1.00 91.06 203 LEU A N 1
ATOM 1639 C CA . LEU A 1 203 ? 4.464 -1.429 -23.269 1.00 91.06 203 LEU A CA 1
ATOM 1640 C C . LEU A 1 203 ? 3.000 -1.127 -22.931 1.00 91.06 203 LEU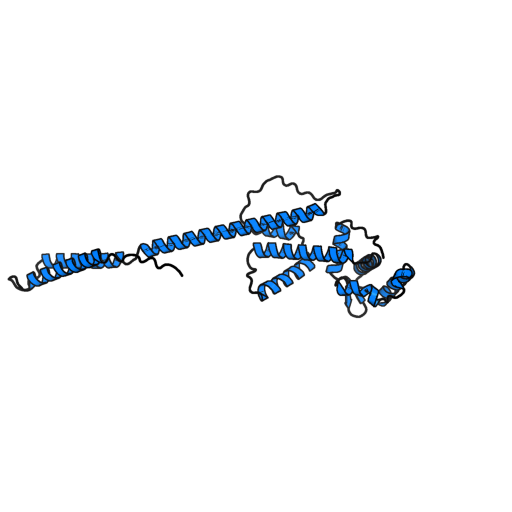 A C 1
ATOM 1642 O O . LEU A 1 203 ? 2.150 -1.973 -23.132 1.00 91.06 203 LEU A O 1
ATOM 1646 N N . ASN A 1 204 ? 2.684 0.085 -22.471 1.00 90.19 204 ASN A N 1
ATOM 1647 C CA . ASN A 1 204 ? 1.306 0.502 -22.192 1.00 90.19 204 ASN A CA 1
ATOM 1648 C C . ASN A 1 204 ? 0.476 0.783 -23.459 1.00 90.19 204 ASN A C 1
ATOM 1650 O O . ASN A 1 204 ? -0.742 0.903 -23.388 1.00 90.19 204 ASN A O 1
ATOM 1654 N N . SER A 1 205 ? 1.127 0.940 -24.614 1.00 85.31 205 SER A N 1
ATOM 1655 C CA . SER A 1 205 ? 0.460 1.189 -25.900 1.00 85.31 205 SER A CA 1
ATOM 1656 C C . SER A 1 205 ? 0.175 -0.100 -26.680 1.00 85.31 205 SER A C 1
ATOM 1658 O O . SER A 1 205 ? -0.382 -0.040 -27.773 1.00 85.31 205 SER A O 1
ATOM 1660 N N . SER A 1 206 ? 0.583 -1.254 -26.151 1.00 81.50 206 SER A N 1
ATOM 1661 C CA . SER A 1 206 ? 0.492 -2.567 -26.794 1.00 81.50 206 SER A CA 1
ATOM 1662 C C . SER A 1 206 ? 0.035 -3.624 -25.788 1.00 81.50 206 SER A C 1
ATOM 1664 O O . SER A 1 206 ? 0.209 -3.459 -24.586 1.00 81.50 206 SER A O 1
ATOM 1666 N N . ASP A 1 207 ? -0.560 -4.715 -26.268 1.00 79.94 207 ASP A N 1
ATOM 1667 C CA . ASP A 1 207 ? -0.952 -5.846 -25.417 1.00 79.94 207 ASP A CA 1
ATOM 1668 C C . ASP A 1 207 ? 0.228 -6.815 -25.236 1.00 79.94 207 ASP A C 1
ATOM 1670 O O . ASP A 1 207 ? 0.224 -7.961 -25.687 1.00 79.94 207 ASP A O 1
ATOM 1674 N N . GLY A 1 208 ? 1.297 -6.283 -24.642 1.00 79.69 208 GLY A N 1
ATOM 1675 C CA . GLY A 1 208 ? 2.589 -6.948 -24.529 1.00 79.69 208 GLY A CA 1
ATOM 1676 C C . GLY A 1 208 ? 3.476 -6.782 -25.764 1.00 79.69 208 GLY A C 1
ATOM 1677 O O . GLY A 1 208 ? 3.014 -6.631 -26.894 1.00 79.69 208 GLY A O 1
ATOM 1678 N N . ILE A 1 209 ? 4.786 -6.801 -25.529 1.00 91.56 209 ILE A N 1
ATOM 1679 C CA . ILE A 1 209 ? 5.818 -6.655 -26.561 1.00 91.56 209 ILE A CA 1
ATOM 1680 C C . ILE A 1 209 ? 6.736 -7.865 -26.505 1.00 91.56 209 ILE A C 1
ATOM 1682 O O . ILE A 1 209 ? 7.118 -8.292 -25.415 1.00 91.56 209 ILE A O 1
ATOM 1686 N N . SER A 1 210 ? 7.120 -8.396 -27.664 1.00 94.44 210 SER A N 1
ATOM 1687 C CA . SER A 1 210 ? 8.053 -9.518 -27.724 1.00 94.44 210 SER A CA 1
ATOM 1688 C C . SER A 1 210 ? 9.409 -9.152 -27.108 1.00 94.44 210 SER A C 1
ATOM 1690 O O . SER A 1 210 ? 9.878 -8.015 -27.201 1.00 94.44 210 SER A O 1
ATOM 1692 N N . GLU A 1 211 ? 10.078 -10.121 -26.486 1.00 92.38 211 GLU A N 1
ATOM 1693 C CA . GLU A 1 211 ? 11.424 -9.901 -25.941 1.00 92.38 211 GLU A CA 1
ATOM 1694 C C . GLU A 1 211 ? 12.429 -9.462 -27.022 1.00 92.38 211 GLU A C 1
ATOM 1696 O O . GLU A 1 211 ? 13.335 -8.673 -26.746 1.00 92.38 211 GLU A O 1
ATOM 1701 N N . GLU A 1 212 ? 12.236 -9.907 -28.266 1.00 93.94 212 GLU A N 1
ATOM 1702 C CA . GLU A 1 212 ? 13.047 -9.494 -29.411 1.00 93.94 212 GLU A CA 1
ATOM 1703 C C . GLU A 1 212 ? 12.873 -8.001 -29.720 1.00 93.94 212 GLU A C 1
ATOM 1705 O O . GLU A 1 212 ? 13.863 -7.279 -29.842 1.00 93.94 212 GLU A O 1
ATOM 1710 N N . ASP A 1 213 ? 11.637 -7.503 -29.759 1.00 94.81 213 ASP A N 1
ATOM 1711 C CA . ASP A 1 213 ? 11.361 -6.083 -29.996 1.00 94.81 213 ASP A CA 1
ATOM 1712 C C . ASP A 1 213 ? 11.880 -5.204 -28.848 1.00 94.81 213 ASP A C 1
ATOM 1714 O O . ASP A 1 213 ? 12.430 -4.120 -29.079 1.00 94.81 213 ASP A O 1
ATOM 1718 N N . VAL A 1 214 ? 11.780 -5.679 -27.601 1.00 95.75 214 VAL A N 1
ATOM 1719 C CA . VAL A 1 214 ? 12.382 -4.995 -26.444 1.00 95.75 214 VAL A CA 1
ATOM 1720 C C . VAL A 1 214 ? 13.912 -4.988 -26.547 1.00 95.75 214 VAL A C 1
ATOM 1722 O O . VAL A 1 214 ? 14.545 -3.971 -26.252 1.00 95.75 214 VAL A O 1
ATOM 1725 N N . SER A 1 215 ? 14.522 -6.069 -27.035 1.00 95.50 215 SER A N 1
ATOM 1726 C CA . SER A 1 215 ? 15.963 -6.137 -27.304 1.00 95.50 215 SER A CA 1
ATOM 1727 C C . SER A 1 215 ? 16.396 -5.156 -28.401 1.00 95.50 215 SER A C 1
ATOM 1729 O O . SER A 1 215 ? 17.409 -4.459 -28.266 1.00 95.50 215 SER A O 1
ATOM 1731 N N . GLN A 1 216 ? 15.598 -5.011 -29.462 1.00 95.88 216 GLN A N 1
ATOM 1732 C CA . GLN A 1 216 ? 15.832 -4.010 -30.504 1.00 95.88 216 GLN A CA 1
ATOM 1733 C C . GLN A 1 216 ? 15.694 -2.580 -29.968 1.00 95.88 216 GLN A C 1
ATOM 1735 O O . GLN A 1 216 ? 16.502 -1.711 -30.311 1.00 95.88 216 GLN A O 1
ATOM 1740 N N . TYR A 1 217 ? 14.700 -2.323 -29.112 1.00 95.94 217 TYR A N 1
ATOM 1741 C CA . TYR A 1 217 ? 14.562 -1.045 -28.416 1.00 95.94 217 TYR A CA 1
ATOM 1742 C C . TYR A 1 217 ? 15.809 -0.742 -27.575 1.00 95.94 217 TYR A C 1
ATOM 1744 O O . TYR A 1 217 ? 16.417 0.319 -27.733 1.00 95.94 217 TYR A O 1
ATOM 1752 N N . TYR A 1 218 ? 16.240 -1.694 -26.743 1.00 95.88 218 TYR A N 1
ATOM 1753 C CA . TYR A 1 218 ? 17.422 -1.537 -25.899 1.00 95.88 218 TYR A CA 1
ATOM 1754 C C . TYR A 1 218 ? 18.689 -1.308 -26.721 1.00 95.88 218 TYR A C 1
ATOM 1756 O O . TYR A 1 218 ? 19.490 -0.446 -26.376 1.00 95.88 218 TYR A O 1
ATOM 1764 N N . SER A 1 219 ? 18.850 -2.001 -27.849 1.00 94.62 219 SER A N 1
ATOM 1765 C CA . SER A 1 219 ? 20.007 -1.823 -28.731 1.00 94.62 219 SER A CA 1
ATOM 1766 C C . SER A 1 219 ? 20.138 -0.376 -29.221 1.00 94.62 219 SER A C 1
ATOM 1768 O O . SER A 1 219 ? 21.236 0.178 -29.231 1.00 94.62 219 SER A O 1
ATOM 1770 N N . LYS A 1 220 ? 19.017 0.281 -29.550 1.00 94.12 220 LYS A N 1
ATOM 1771 C CA . LYS A 1 220 ? 18.994 1.707 -29.924 1.00 94.12 220 LYS A CA 1
ATOM 1772 C C . LYS A 1 220 ? 19.370 2.612 -28.748 1.00 94.12 220 LYS A C 1
ATOM 1774 O O . LYS A 1 220 ? 20.168 3.530 -28.923 1.00 94.12 220 LYS A O 1
ATOM 1779 N N . VAL A 1 221 ? 18.837 2.333 -27.556 1.00 93.69 221 VAL A N 1
ATOM 1780 C CA . VAL A 1 221 ? 19.166 3.075 -26.325 1.00 93.69 221 VAL A CA 1
ATOM 1781 C C . VAL A 1 221 ? 20.653 2.930 -25.989 1.00 93.69 221 VAL A C 1
ATOM 1783 O O . VAL A 1 221 ? 21.329 3.928 -25.763 1.00 93.69 221 VAL A O 1
ATOM 1786 N N . ARG A 1 222 ? 21.191 1.709 -26.027 1.00 92.88 222 ARG A N 1
ATOM 1787 C CA . ARG A 1 222 ? 22.600 1.411 -25.751 1.00 92.88 222 ARG A CA 1
ATOM 1788 C C . ARG A 1 222 ? 23.540 2.139 -26.709 1.00 92.88 222 ARG A C 1
ATOM 1790 O O . ARG A 1 222 ? 24.551 2.666 -26.261 1.00 92.88 222 ARG A O 1
ATOM 1797 N N . LEU A 1 223 ? 23.197 2.221 -27.998 1.00 90.62 223 LEU A N 1
ATOM 1798 C CA . LEU A 1 223 ? 23.977 2.980 -28.985 1.00 90.62 223 LEU A CA 1
ATOM 1799 C C . LEU A 1 223 ? 23.958 4.489 -28.716 1.00 90.62 223 LEU A C 1
ATOM 1801 O O . LEU A 1 223 ? 24.985 5.145 -28.853 1.00 90.62 223 LEU A O 1
ATOM 1805 N N . GLN A 1 224 ? 22.810 5.039 -28.317 1.00 89.50 224 GLN A N 1
ATOM 1806 C CA . GLN A 1 224 ? 22.680 6.462 -27.990 1.00 89.50 224 GLN A CA 1
ATOM 1807 C C . GLN A 1 224 ? 23.473 6.855 -26.732 1.00 89.50 224 GLN A C 1
ATOM 1809 O O . GLN A 1 224 ? 23.860 8.010 -26.570 1.00 89.50 224 GLN A O 1
ATOM 1814 N N . PHE A 1 225 ? 23.712 5.891 -25.846 1.00 88.00 225 PHE A N 1
ATOM 1815 C CA . PHE A 1 225 ? 24.204 6.097 -24.490 1.00 88.00 225 PHE A CA 1
ATOM 1816 C C . PHE A 1 225 ? 25.370 5.160 -24.146 1.00 88.00 225 PHE A C 1
ATOM 1818 O O . PHE A 1 225 ? 25.488 4.641 -23.031 1.00 88.00 225 PHE A O 1
ATOM 1825 N N . SER A 1 226 ? 26.245 4.945 -25.127 1.00 85.19 226 SER A N 1
ATOM 1826 C CA . SER A 1 226 ? 27.317 3.951 -25.063 1.00 85.19 226 SER A CA 1
ATOM 1827 C C . SER A 1 226 ? 28.304 4.188 -23.921 1.00 85.19 226 SER A C 1
ATOM 1829 O O . SER A 1 226 ? 28.864 3.232 -23.401 1.00 85.19 226 SER A O 1
ATOM 1831 N N . GLU A 1 227 ? 28.508 5.435 -23.491 1.00 83.56 227 GLU A N 1
ATOM 1832 C CA . GLU A 1 227 ? 29.422 5.761 -22.385 1.00 83.56 227 GLU A CA 1
ATOM 1833 C C . GLU A 1 227 ? 29.004 5.127 -21.050 1.00 83.56 227 GLU A C 1
ATOM 1835 O O . GLU A 1 227 ? 29.862 4.795 -20.237 1.00 83.56 227 GLU A O 1
ATOM 1840 N N . ILE A 1 228 ? 27.698 4.924 -20.838 1.00 83.00 228 ILE A N 1
ATOM 1841 C CA . ILE A 1 228 ? 27.137 4.422 -19.575 1.00 83.00 228 ILE A CA 1
ATOM 1842 C C . ILE A 1 228 ? 26.681 2.964 -19.715 1.00 83.00 228 ILE A C 1
ATOM 1844 O O . ILE A 1 228 ? 26.900 2.161 -18.812 1.00 83.00 228 ILE A O 1
ATOM 1848 N N . LEU A 1 229 ? 26.080 2.601 -20.853 1.00 89.25 229 LEU A N 1
ATOM 1849 C CA . LEU A 1 229 ? 25.449 1.291 -21.055 1.00 89.25 229 LEU A CA 1
ATOM 1850 C C . LEU A 1 229 ? 26.325 0.274 -21.803 1.00 89.25 229 LEU A C 1
ATOM 1852 O O . LEU A 1 229 ? 25.876 -0.841 -22.066 1.00 89.25 229 LEU A O 1
ATOM 1856 N N . ASN A 1 230 ? 27.567 0.603 -22.178 1.00 85.81 230 ASN A N 1
ATOM 1857 C CA . ASN A 1 230 ? 28.394 -0.326 -22.961 1.00 85.81 230 ASN A CA 1
ATOM 1858 C C . ASN A 1 230 ? 28.648 -1.664 -22.260 1.00 85.81 230 ASN A C 1
ATOM 1860 O O . ASN A 1 230 ? 28.740 -2.681 -22.945 1.00 85.81 230 ASN A O 1
ATOM 1864 N N . SER A 1 231 ? 28.747 -1.672 -20.932 1.00 88.81 231 SER A N 1
ATOM 1865 C CA . SER A 1 231 ? 28.937 -2.890 -20.139 1.00 88.81 231 SER A CA 1
ATOM 1866 C C . SER A 1 231 ? 27.634 -3.586 -19.741 1.00 88.81 231 SER A C 1
ATOM 1868 O O . SER A 1 231 ? 27.706 -4.660 -19.159 1.00 88.81 231 SER A O 1
ATOM 1870 N N . TRP A 1 232 ? 26.470 -2.995 -20.027 1.00 92.69 232 TRP A N 1
ATOM 1871 C CA . TRP A 1 232 ? 25.174 -3.516 -19.595 1.00 92.69 232 TRP A CA 1
ATOM 1872 C C . TRP A 1 232 ? 24.560 -4.417 -20.667 1.00 92.69 232 TRP A C 1
ATOM 1874 O O . TRP A 1 232 ? 24.510 -4.073 -21.857 1.00 92.69 232 TRP A O 1
ATOM 1884 N N . GLU A 1 233 ? 24.018 -5.550 -20.242 1.00 94.69 233 GLU A N 1
ATOM 1885 C CA . GLU A 1 233 ? 23.160 -6.396 -21.064 1.00 94.69 233 GLU A CA 1
ATOM 1886 C C . GLU A 1 233 ? 21.683 -5.991 -20.928 1.00 94.69 233 GLU A C 1
ATOM 1888 O O . GLU A 1 233 ? 21.305 -5.180 -20.079 1.00 94.69 233 GLU A O 1
ATOM 1893 N N . LEU A 1 234 ? 20.814 -6.561 -21.774 1.00 94.62 234 LEU A N 1
ATOM 1894 C CA . LEU A 1 234 ? 19.369 -6.305 -21.700 1.00 94.62 234 LEU A CA 1
ATOM 1895 C C . LEU A 1 234 ? 18.813 -6.642 -20.307 1.00 94.62 234 LEU A C 1
ATOM 1897 O O . LEU A 1 234 ? 17.970 -5.917 -19.783 1.00 94.62 234 LEU A O 1
ATOM 1901 N N . GLY A 1 235 ? 19.308 -7.725 -19.700 1.00 93.50 235 GLY A N 1
ATOM 1902 C CA . GLY A 1 235 ? 18.924 -8.134 -18.352 1.00 93.50 235 GLY A CA 1
ATOM 1903 C C . GLY A 1 235 ? 19.230 -7.062 -17.307 1.00 93.50 235 GLY A C 1
ATOM 1904 O O . GLY A 1 235 ? 18.350 -6.726 -16.517 1.00 93.50 235 GLY A O 1
ATOM 1905 N N . ASP A 1 236 ? 20.424 -6.466 -17.349 1.00 94.06 236 ASP A N 1
ATOM 1906 C CA . ASP A 1 236 ? 20.822 -5.393 -16.428 1.00 94.06 236 ASP A CA 1
ATOM 1907 C C . ASP A 1 236 ? 19.918 -4.172 -16.590 1.00 94.06 236 ASP A C 1
ATOM 1909 O O . ASP A 1 236 ? 19.407 -3.629 -15.609 1.00 94.06 236 ASP A O 1
ATOM 1913 N N . TYR A 1 237 ? 19.642 -3.796 -17.840 1.00 95.56 237 TYR A N 1
ATOM 1914 C CA . TYR A 1 237 ? 18.756 -2.685 -18.167 1.00 95.56 237 TYR A CA 1
ATOM 1915 C C . TYR A 1 237 ? 17.320 -2.895 -17.671 1.00 95.56 237 TYR A C 1
ATOM 1917 O O . TYR A 1 237 ? 16.690 -1.952 -17.194 1.00 95.56 237 TYR A O 1
ATOM 1925 N N . LEU A 1 238 ? 16.788 -4.116 -17.759 1.00 95.81 238 LEU A N 1
ATOM 1926 C CA . LEU A 1 238 ? 15.423 -4.430 -17.324 1.00 95.81 238 LEU A CA 1
ATOM 1927 C C . LEU A 1 238 ? 15.323 -4.800 -15.838 1.00 95.81 238 LEU A C 1
ATOM 1929 O O . LEU A 1 238 ? 14.220 -4.801 -15.289 1.00 95.81 238 LEU A O 1
ATOM 1933 N N . SER A 1 239 ? 16.445 -5.092 -15.176 1.00 93.50 239 SER A N 1
ATOM 1934 C CA . SER A 1 239 ? 16.491 -5.592 -13.795 1.00 93.50 239 SER A CA 1
ATOM 1935 C C . SER A 1 239 ? 15.708 -4.712 -12.819 1.00 93.50 239 SER A C 1
ATOM 1937 O O . SER A 1 239 ? 14.920 -5.210 -12.010 1.00 93.50 239 SER A O 1
ATOM 1939 N N . PHE A 1 240 ? 15.857 -3.392 -12.935 1.00 93.56 240 PHE A N 1
ATOM 1940 C CA . PHE A 1 240 ? 15.144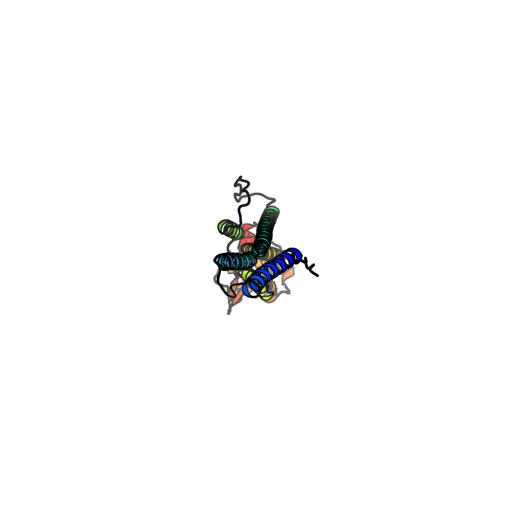 -2.424 -12.111 1.00 93.56 240 PHE A CA 1
ATOM 1941 C C . PHE A 1 240 ? 13.626 -2.462 -12.347 1.00 93.56 240 PHE A C 1
ATOM 1943 O O . PHE A 1 240 ? 12.852 -2.392 -11.393 1.00 93.56 240 PHE A O 1
ATOM 1950 N N . LEU A 1 241 ? 13.187 -2.616 -13.599 1.00 93.94 241 LEU A N 1
ATOM 1951 C CA . LEU A 1 241 ? 11.765 -2.659 -13.944 1.00 93.94 241 LEU A CA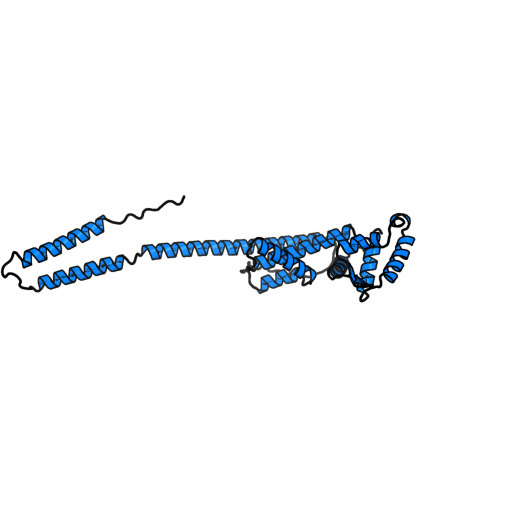 1
ATOM 1952 C C . LEU A 1 241 ? 11.093 -3.936 -13.433 1.00 93.94 241 LEU A C 1
ATOM 1954 O O . LEU A 1 241 ? 9.975 -3.866 -12.922 1.00 93.94 241 LEU A O 1
ATOM 1958 N N . TYR A 1 242 ? 11.781 -5.079 -13.508 1.00 91.75 242 TYR A N 1
ATOM 1959 C CA . TYR A 1 242 ? 11.291 -6.336 -12.937 1.00 91.75 242 TYR A CA 1
ATOM 1960 C C . TYR A 1 242 ? 11.276 -6.306 -11.406 1.00 91.75 242 TYR A C 1
ATOM 1962 O O . TYR A 1 242 ? 10.262 -6.629 -10.792 1.00 91.75 242 TYR A O 1
ATOM 1970 N N . SER A 1 243 ? 12.377 -5.886 -10.775 1.00 87.44 243 SER A N 1
ATOM 1971 C CA . SER A 1 243 ? 12.485 -5.831 -9.307 1.00 87.44 243 SER A CA 1
ATOM 1972 C C . SER A 1 243 ? 11.539 -4.809 -8.673 1.00 87.44 243 SER A C 1
ATOM 1974 O O . SER A 1 243 ? 11.038 -5.045 -7.576 1.00 87.44 243 SER A O 1
ATOM 1976 N N . SER A 1 244 ? 11.228 -3.721 -9.381 1.00 87.44 244 SER A N 1
ATOM 1977 C CA . SER A 1 244 ? 10.212 -2.740 -8.975 1.00 87.44 244 SER A CA 1
ATOM 1978 C C . SER A 1 244 ? 8.787 -3.141 -9.368 1.00 87.44 244 SER A C 1
ATOM 1980 O O . SER A 1 244 ? 7.870 -2.345 -9.193 1.00 87.44 244 SER A O 1
ATOM 1982 N N . MET A 1 245 ? 8.589 -4.346 -9.918 1.00 89.38 245 MET A N 1
ATOM 1983 C CA . MET A 1 245 ? 7.294 -4.876 -10.362 1.00 89.38 245 MET A CA 1
ATOM 1984 C C . MET A 1 245 ? 6.558 -3.976 -11.368 1.00 89.38 245 MET A C 1
ATOM 1986 O O . MET A 1 245 ? 5.330 -3.972 -11.418 1.00 89.38 245 MET A O 1
ATOM 1990 N N . LEU A 1 246 ? 7.285 -3.200 -12.175 1.00 89.50 246 LEU A N 1
ATOM 1991 C CA . LEU A 1 246 ? 6.716 -2.315 -13.200 1.00 89.50 246 LEU A CA 1
ATOM 1992 C C . LEU A 1 246 ? 6.361 -3.071 -14.481 1.00 89.50 246 LEU A C 1
ATOM 1994 O O . LEU A 1 246 ? 5.463 -2.665 -15.219 1.00 89.50 246 LEU A O 1
ATOM 1998 N N . ILE A 1 247 ? 7.072 -4.168 -14.734 1.00 91.75 247 ILE A N 1
ATOM 1999 C CA . ILE A 1 247 ? 6.856 -5.062 -15.868 1.00 91.75 247 ILE A CA 1
ATOM 2000 C C . ILE A 1 247 ? 6.856 -6.516 -15.402 1.00 91.75 247 ILE A C 1
ATOM 2002 O O . ILE A 1 247 ? 7.426 -6.852 -14.362 1.00 91.75 247 ILE A O 1
ATOM 2006 N N . ILE A 1 248 ? 6.249 -7.384 -16.200 1.00 89.38 248 ILE A N 1
ATOM 2007 C CA . ILE A 1 248 ? 6.256 -8.832 -16.006 1.00 89.38 248 ILE A CA 1
ATOM 2008 C C . ILE A 1 248 ? 6.514 -9.524 -17.342 1.00 89.38 248 ILE A C 1
ATOM 2010 O O . ILE A 1 248 ? 6.073 -9.052 -18.388 1.00 89.38 248 ILE A O 1
ATOM 2014 N N . LYS A 1 249 ? 7.236 -10.644 -17.305 1.00 88.12 249 LYS A N 1
ATOM 2015 C CA . LYS A 1 249 ? 7.414 -11.518 -18.463 1.00 88.12 249 LYS A CA 1
ATOM 2016 C C . LYS A 1 249 ? 6.414 -12.664 -18.377 1.00 88.12 249 LYS A C 1
ATOM 2018 O O . LYS A 1 249 ? 6.348 -13.338 -17.349 1.00 88.12 249 LYS A O 1
ATOM 2023 N N . GLN A 1 250 ? 5.652 -12.872 -19.442 1.00 83.38 250 GLN A N 1
ATOM 2024 C CA . GLN A 1 250 ? 4.769 -14.022 -19.610 1.00 83.38 250 GLN A CA 1
ATOM 2025 C C . GLN A 1 250 ? 5.034 -14.611 -20.993 1.00 83.38 250 GLN A C 1
ATOM 2027 O O . GLN A 1 250 ? 5.024 -13.894 -21.994 1.00 83.38 250 GLN A O 1
ATOM 2032 N N . ASP A 1 251 ? 5.338 -15.905 -21.032 1.00 86.00 251 ASP A N 1
ATOM 2033 C CA . ASP A 1 251 ? 5.810 -16.598 -22.229 1.00 86.00 251 ASP A CA 1
ATOM 2034 C C . ASP A 1 251 ? 7.015 -15.877 -22.868 1.00 86.00 251 ASP A C 1
ATOM 2036 O O . ASP A 1 251 ? 8.079 -15.765 -22.251 1.00 86.00 251 ASP A O 1
ATOM 2040 N N . ASN A 1 252 ? 6.844 -15.367 -24.090 1.00 89.50 252 ASN A N 1
ATOM 2041 C CA . ASN A 1 252 ? 7.870 -14.650 -24.847 1.00 89.50 252 ASN A CA 1
ATOM 2042 C C . ASN A 1 252 ? 7.639 -13.128 -24.906 1.00 89.50 252 ASN A C 1
ATOM 2044 O O . ASN A 1 252 ? 8.339 -12.420 -25.633 1.00 89.50 252 ASN A O 1
ATOM 2048 N N . ASN A 1 253 ? 6.655 -12.631 -24.153 1.00 88.50 253 ASN A N 1
ATOM 2049 C CA . ASN A 1 253 ? 6.234 -11.240 -24.168 1.00 88.50 253 ASN A CA 1
ATOM 2050 C C . ASN A 1 253 ? 6.459 -10.577 -22.804 1.00 88.50 253 ASN A C 1
ATOM 2052 O O . ASN A 1 253 ? 6.386 -11.197 -21.740 1.00 88.50 253 ASN A O 1
ATOM 2056 N N . ILE A 1 254 ? 6.730 -9.280 -22.851 1.00 90.69 254 ILE A N 1
ATOM 2057 C CA . ILE A 1 254 ? 6.874 -8.401 -21.699 1.00 90.69 254 ILE A CA 1
ATOM 2058 C C . ILE A 1 254 ? 5.645 -7.500 -21.653 1.00 90.69 254 ILE A C 1
ATOM 2060 O O . ILE A 1 254 ? 5.276 -6.893 -22.656 1.00 90.69 254 ILE A O 1
ATOM 2064 N N . TYR A 1 255 ? 5.035 -7.403 -20.477 1.00 87.75 255 TYR A N 1
ATOM 2065 C CA . TYR A 1 255 ? 3.826 -6.631 -20.214 1.00 87.75 255 TYR A CA 1
ATOM 2066 C C . TYR A 1 255 ? 4.097 -5.583 -19.142 1.00 87.75 255 TYR A C 1
ATOM 2068 O O . TYR A 1 255 ? 4.892 -5.812 -18.227 1.00 87.75 255 TYR A O 1
ATOM 2076 N N . ILE A 1 256 ? 3.408 -4.445 -19.223 1.00 89.25 256 ILE A N 1
ATOM 2077 C CA . ILE A 1 256 ? 3.350 -3.490 -18.115 1.00 89.25 256 ILE A CA 1
ATOM 2078 C C . ILE A 1 256 ? 2.379 -4.004 -17.044 1.00 89.25 256 ILE A C 1
ATOM 2080 O O . ILE A 1 256 ? 1.329 -4.560 -17.358 1.00 89.25 256 ILE A O 1
ATOM 2084 N N . THR A 1 257 ? 2.725 -3.839 -15.771 1.00 86.50 257 THR A N 1
ATOM 2085 C CA . THR A 1 257 ? 1.833 -4.201 -14.658 1.00 86.50 257 THR A CA 1
ATOM 2086 C C . THR A 1 257 ? 0.875 -3.058 -14.323 1.00 86.50 257 THR A C 1
ATOM 2088 O O . THR A 1 257 ? 1.118 -1.909 -14.691 1.00 86.50 257 THR A O 1
ATOM 2091 N N . ASN A 1 258 ? -0.166 -3.325 -13.525 1.00 81.44 258 ASN A N 1
ATOM 2092 C CA . ASN A 1 258 ? -1.034 -2.266 -12.988 1.00 81.44 258 ASN A CA 1
ATOM 2093 C C . ASN A 1 258 ? -0.233 -1.194 -12.222 1.00 81.44 258 ASN A C 1
ATOM 2095 O O . ASN A 1 258 ? -0.512 -0.006 -12.361 1.00 81.44 258 ASN A O 1
ATOM 2099 N N . LEU A 1 259 ? 0.813 -1.592 -11.484 1.00 83.00 259 LEU A N 1
ATOM 2100 C CA . LEU A 1 259 ? 1.722 -0.658 -10.810 1.00 83.00 259 LEU A CA 1
ATOM 2101 C C . LEU A 1 259 ? 2.470 0.228 -11.814 1.00 83.00 259 LEU A C 1
ATOM 2103 O O . LEU A 1 259 ? 2.580 1.435 -11.601 1.00 83.00 259 LEU A O 1
ATOM 2107 N N . GLY A 1 260 ? 2.950 -0.349 -12.919 1.00 86.44 260 GLY A N 1
ATOM 2108 C CA . GLY A 1 260 ? 3.589 0.399 -14.000 1.00 86.44 260 GLY A CA 1
ATOM 2109 C C . GLY A 1 260 ? 2.646 1.400 -14.665 1.00 86.44 260 GLY A C 1
ATOM 2110 O O . GLY A 1 260 ? 3.024 2.553 -14.878 1.00 86.44 260 GLY A O 1
ATOM 2111 N N . VAL A 1 261 ? 1.404 0.993 -14.936 1.00 85.81 261 VAL A N 1
ATOM 2112 C CA . VAL A 1 261 ? 0.368 1.872 -15.501 1.00 85.81 261 VAL A CA 1
ATOM 2113 C C . VAL A 1 261 ? 0.059 3.027 -14.549 1.00 85.81 261 VAL A C 1
ATOM 2115 O O . VAL A 1 261 ? 0.061 4.189 -14.957 1.00 85.81 261 VAL A O 1
ATOM 2118 N N . GLU A 1 262 ? -0.162 2.741 -13.268 1.00 84.31 262 GLU A N 1
ATOM 2119 C CA . GLU A 1 262 ? -0.464 3.776 -12.279 1.00 84.31 262 GLU A CA 1
ATOM 2120 C C . GLU A 1 262 ? 0.715 4.718 -12.031 1.00 84.31 262 GLU A C 1
ATOM 2122 O O . GLU A 1 262 ? 0.505 5.922 -11.875 1.00 84.31 262 GLU A O 1
ATOM 2127 N N . TYR A 1 263 ? 1.951 4.215 -12.088 1.00 90.62 263 TYR A N 1
ATOM 2128 C CA . TYR A 1 263 ? 3.148 5.051 -12.059 1.00 90.62 263 TYR A CA 1
ATOM 2129 C C . TYR A 1 263 ? 3.179 6.036 -13.240 1.00 90.62 263 TYR A C 1
ATOM 2131 O O . TYR A 1 263 ? 3.410 7.231 -13.036 1.00 90.62 263 TYR A O 1
ATOM 2139 N N . LEU A 1 264 ? 2.882 5.573 -14.464 1.00 88.88 264 LEU A N 1
ATOM 2140 C CA . LEU A 1 264 ? 2.785 6.443 -15.645 1.00 88.88 264 LEU A CA 1
ATOM 2141 C C . LEU A 1 264 ? 1.687 7.506 -15.485 1.00 88.88 264 LEU A C 1
ATOM 2143 O O . LEU A 1 264 ? 1.890 8.675 -15.818 1.00 88.88 264 LEU A O 1
ATOM 2147 N N . VAL A 1 265 ? 0.530 7.123 -14.940 1.00 87.62 265 VAL A N 1
ATOM 2148 C CA . VAL A 1 265 ? -0.552 8.067 -14.626 1.00 87.62 265 VAL A CA 1
ATOM 2149 C C . VAL A 1 265 ? -0.090 9.090 -13.587 1.00 87.62 265 VAL A C 1
ATOM 2151 O O . VAL A 1 265 ? -0.358 10.282 -13.744 1.00 87.62 265 VAL A O 1
ATOM 2154 N N . TRP A 1 266 ? 0.622 8.658 -12.545 1.00 87.19 266 TRP A N 1
ATOM 2155 C CA . TRP A 1 266 ? 1.127 9.526 -11.486 1.00 87.19 266 TRP A CA 1
ATOM 2156 C C . TRP A 1 266 ? 2.135 10.557 -12.010 1.00 87.19 266 TRP A C 1
ATOM 2158 O O . TRP A 1 266 ? 1.965 11.744 -11.721 1.00 87.19 266 TRP A O 1
ATOM 2168 N N . ILE A 1 267 ? 3.122 10.170 -12.830 1.00 88.75 267 ILE A N 1
ATOM 2169 C CA . ILE A 1 267 ? 4.081 11.139 -13.399 1.00 88.75 267 ILE A CA 1
ATOM 2170 C C . ILE A 1 267 ? 3.395 12.154 -14.320 1.00 88.75 267 ILE A C 1
ATOM 2172 O O . ILE A 1 267 ? 3.719 13.342 -14.269 1.00 88.75 267 ILE A O 1
ATOM 2176 N N . THR A 1 268 ? 2.399 11.720 -15.103 1.00 84.12 268 THR A N 1
ATOM 2177 C CA . THR A 1 268 ? 1.629 12.605 -15.986 1.00 84.12 268 THR A CA 1
ATOM 2178 C C . THR A 1 268 ? 0.762 13.575 -15.185 1.00 84.12 268 THR A C 1
ATOM 2180 O O . THR A 1 268 ? 0.778 14.774 -15.462 1.00 84.12 268 THR A O 1
ATOM 2183 N N . LYS A 1 269 ? 0.059 13.097 -14.149 1.00 79.94 269 LYS A N 1
ATOM 2184 C CA . LYS A 1 269 ? -0.750 13.949 -13.259 1.00 79.94 269 LYS A CA 1
ATOM 2185 C C . LYS A 1 269 ? 0.094 15.001 -12.539 1.00 79.94 269 LYS A C 1
ATOM 2187 O O . LYS A 1 269 ? -0.331 16.146 -12.431 1.00 79.94 269 LYS A O 1
ATOM 2192 N N . ASN A 1 270 ? 1.295 14.635 -12.097 1.00 77.88 270 ASN A N 1
ATOM 2193 C CA . ASN A 1 270 ? 2.188 15.523 -11.349 1.00 77.88 270 ASN A CA 1
ATOM 2194 C C . ASN A 1 270 ? 3.105 16.379 -12.239 1.00 77.88 270 ASN A C 1
ATOM 2196 O O . ASN A 1 270 ? 3.973 17.076 -11.719 1.00 77.88 270 ASN A O 1
ATOM 2200 N N . ARG A 1 271 ? 2.936 16.339 -13.573 1.00 78.31 271 ARG A N 1
ATOM 2201 C CA . ARG A 1 271 ? 3.774 17.066 -14.550 1.00 78.31 271 ARG A CA 1
ATOM 2202 C C . ARG A 1 271 ? 5.276 16.850 -14.327 1.00 78.31 271 ARG A C 1
ATOM 2204 O O . ARG A 1 271 ? 6.088 17.754 -14.537 1.00 78.31 271 ARG A O 1
ATOM 2211 N N . ILE A 1 272 ? 5.644 15.654 -13.877 1.00 76.75 272 ILE A N 1
ATOM 2212 C CA . ILE A 1 272 ? 7.039 15.299 -13.636 1.00 76.75 272 ILE A CA 1
ATOM 2213 C C . ILE A 1 272 ? 7.721 15.202 -14.994 1.00 76.75 272 ILE A C 1
ATOM 2215 O O . ILE A 1 272 ? 7.224 14.534 -15.899 1.00 76.75 272 ILE A O 1
ATOM 2219 N N . LYS A 1 273 ? 8.856 15.891 -15.142 1.00 74.75 273 LYS A N 1
ATOM 2220 C CA . LYS A 1 273 ? 9.599 15.875 -16.397 1.00 74.75 273 LYS A CA 1
ATOM 2221 C C . LYS A 1 273 ? 10.087 14.463 -16.714 1.00 74.75 273 LYS A C 1
ATOM 2223 O O . LYS A 1 273 ? 10.687 13.790 -15.877 1.00 74.75 273 LYS A O 1
ATOM 2228 N N . GLU A 1 274 ? 9.826 14.051 -17.947 1.00 67.00 274 GLU A N 1
ATOM 2229 C CA . GLU A 1 274 ? 10.207 12.744 -18.487 1.00 67.00 274 GLU A CA 1
ATOM 2230 C C . GLU A 1 274 ? 11.593 12.773 -19.144 1.00 67.00 274 GLU A C 1
ATOM 2232 O O . GLU A 1 274 ? 12.160 11.717 -19.422 1.00 67.00 274 GLU A O 1
ATOM 2237 N N . ASP A 1 275 ? 12.163 13.969 -19.350 1.00 69.12 275 ASP A N 1
ATOM 2238 C CA . ASP A 1 275 ? 13.517 14.201 -19.876 1.00 69.12 275 ASP A CA 1
ATOM 2239 C C . ASP A 1 275 ? 14.603 13.932 -18.827 1.00 69.12 275 ASP A C 1
ATOM 2241 O O . ASP A 1 275 ? 15.570 14.674 -18.658 1.00 69.12 275 ASP A O 1
ATOM 2245 N N . LYS A 1 276 ? 14.436 12.840 -18.093 1.00 76.38 276 LYS A N 1
ATOM 2246 C CA . LYS A 1 276 ? 15.418 12.424 -17.111 1.00 76.38 276 LYS A CA 1
ATOM 2247 C C . LYS A 1 276 ? 16.752 12.098 -17.777 1.00 76.38 276 LYS A C 1
ATOM 2249 O O . LYS A 1 276 ? 16.758 11.664 -18.937 1.00 76.38 276 LYS A O 1
ATOM 2254 N N . PRO A 1 277 ? 17.871 12.250 -17.033 1.00 72.50 277 PRO A N 1
ATOM 2255 C CA . PRO A 1 277 ? 19.104 11.571 -17.405 1.00 72.50 277 PRO A CA 1
ATOM 2256 C C . PRO A 1 277 ? 18.780 10.102 -17.693 1.00 72.50 277 PRO A C 1
ATOM 2258 O O . PRO A 1 277 ? 17.819 9.592 -17.113 1.00 72.50 277 PRO A O 1
ATOM 2261 N N . LEU A 1 278 ? 19.537 9.522 -18.634 1.00 58.03 278 LEU A N 1
ATOM 2262 C CA . LEU A 1 278 ? 19.411 8.169 -19.197 1.00 58.03 278 LEU A CA 1
ATOM 2263 C C . LEU A 1 278 ? 18.356 7.282 -18.579 1.00 58.03 278 LEU A C 1
ATOM 2265 O O . LEU A 1 278 ? 18.477 7.037 -17.371 1.00 58.03 278 LEU A O 1
#

Organism: NCBI:txid371601

pLDDT: mean 72.77, std 17.07, range [29.5, 95.94]